Protein AF-A0A2V9MM06-F1 (afdb_monomer_lite)

Structure (mmCIF, N/CA/C/O backbone):
data_AF-A0A2V9MM06-F1
#
_entry.id   AF-A0A2V9MM06-F1
#
loop_
_atom_site.group_PDB
_atom_site.id
_atom_site.type_symbol
_atom_site.label_atom_id
_atom_site.label_alt_id
_atom_site.label_comp_id
_atom_site.label_asym_id
_atom_site.label_entity_id
_atom_site.label_seq_id
_atom_site.pdbx_PDB_ins_code
_atom_site.Cartn_x
_atom_site.Cartn_y
_atom_site.Cartn_z
_atom_site.occupancy
_atom_site.B_iso_or_equiv
_atom_site.auth_seq_id
_atom_site.auth_comp_id
_atom_site.auth_asym_id
_atom_site.auth_atom_id
_atom_site.pdbx_PDB_model_num
ATOM 1 N N . LEU A 1 1 ? 7.178 -12.617 -13.083 1.00 86.50 1 LEU A N 1
ATOM 2 C CA . LEU A 1 1 ? 6.845 -11.857 -11.859 1.00 86.50 1 LEU A CA 1
ATOM 3 C C . LEU A 1 1 ? 7.943 -10.830 -11.626 1.00 86.50 1 LEU A C 1
ATOM 5 O O . LEU A 1 1 ? 9.102 -11.225 -11.565 1.00 86.50 1 LEU A O 1
ATOM 9 N N . THR A 1 2 ? 7.583 -9.550 -11.542 1.00 92.69 2 THR A N 1
ATOM 10 C CA . THR A 1 2 ? 8.521 -8.443 -11.300 1.00 92.69 2 THR A CA 1
ATOM 11 C C . THR A 1 2 ? 8.123 -7.756 -10.006 1.00 92.69 2 THR A C 1
ATOM 13 O O . THR A 1 2 ? 6.992 -7.294 -9.892 1.00 92.69 2 THR A O 1
ATOM 16 N N . PHE A 1 3 ? 9.038 -7.691 -9.043 1.00 93.31 3 PHE A N 1
ATOM 17 C CA . PHE A 1 3 ? 8.823 -7.023 -7.765 1.00 93.31 3 PHE A CA 1
ATOM 18 C C . PHE A 1 3 ? 9.619 -5.722 -7.730 1.00 93.31 3 PHE A C 1
ATOM 20 O O . PHE A 1 3 ? 10.824 -5.717 -7.994 1.00 93.31 3 PHE A O 1
ATOM 27 N N . VAL A 1 4 ? 8.946 -4.617 -7.420 1.00 92.44 4 VAL A N 1
ATOM 28 C CA . VAL A 1 4 ? 9.555 -3.287 -7.353 1.00 92.44 4 VAL A CA 1
ATOM 29 C C . VAL A 1 4 ? 9.335 -2.738 -5.954 1.00 92.44 4 VAL A C 1
ATOM 31 O O . VAL A 1 4 ? 8.195 -2.617 -5.515 1.00 92.44 4 VAL A O 1
ATOM 34 N N . CYS A 1 5 ? 10.413 -2.398 -5.255 1.00 90.38 5 CYS A N 1
ATOM 35 C CA . CYS A 1 5 ? 10.331 -1.909 -3.884 1.00 90.38 5 CYS A CA 1
ATOM 36 C C . CYS A 1 5 ? 11.269 -0.733 -3.655 1.00 90.38 5 CYS A C 1
ATOM 38 O O . CYS A 1 5 ? 12.383 -0.677 -4.183 1.00 90.38 5 CYS A O 1
ATOM 40 N N . SER A 1 6 ? 10.802 0.219 -2.851 1.00 89.50 6 SER A N 1
ATOM 41 C CA . SER A 1 6 ? 11.629 1.311 -2.371 1.00 89.50 6 SER A CA 1
ATOM 42 C C . SER A 1 6 ? 12.293 0.950 -1.047 1.00 89.50 6 SER A C 1
ATOM 44 O O . SER A 1 6 ? 11.596 0.618 -0.090 1.00 89.50 6 SER A O 1
ATOM 46 N N . VAL A 1 7 ? 13.614 1.084 -0.966 1.00 88.62 7 VAL A N 1
ATOM 47 C CA . VAL A 1 7 ? 14.391 0.747 0.239 1.00 88.62 7 VAL A CA 1
ATOM 48 C C . VAL A 1 7 ? 15.195 1.943 0.731 1.00 88.62 7 VAL A C 1
ATOM 50 O O . VAL A 1 7 ? 15.490 2.856 -0.044 1.00 88.62 7 VAL A O 1
ATOM 53 N N . ASP A 1 8 ? 15.560 1.939 2.014 1.00 85.44 8 ASP A N 1
ATOM 54 C CA . ASP A 1 8 ? 16.471 2.951 2.550 1.00 85.44 8 ASP A CA 1
ATOM 55 C C . ASP A 1 8 ? 17.865 2.847 1.916 1.00 85.44 8 ASP A C 1
ATOM 57 O O . ASP A 1 8 ? 18.303 1.776 1.490 1.00 85.44 8 ASP A O 1
ATOM 61 N N . LEU A 1 9 ? 18.586 3.968 1.881 1.00 82.00 9 LEU A N 1
ATOM 62 C CA . LEU A 1 9 ? 19.962 4.010 1.388 1.00 82.00 9 LEU A CA 1
ATOM 63 C C . LEU A 1 9 ? 20.891 3.050 2.140 1.00 82.00 9 LEU A C 1
ATOM 65 O O . LEU A 1 9 ? 21.804 2.516 1.516 1.00 82.00 9 LEU A O 1
ATOM 69 N N . ASN A 1 10 ? 20.635 2.802 3.424 1.00 83.69 10 ASN A N 1
ATOM 70 C CA . ASN A 1 10 ? 21.494 2.013 4.305 1.00 83.69 10 ASN A CA 1
ATOM 71 C C . ASN A 1 10 ? 21.067 0.545 4.435 1.00 83.69 10 ASN A C 1
ATOM 73 O O . ASN A 1 10 ? 21.614 -0.161 5.276 1.00 83.69 10 ASN A O 1
ATOM 77 N N . VAL A 1 11 ? 20.091 0.074 3.647 1.00 84.19 11 VAL A N 1
ATOM 78 C CA . VAL A 1 11 ? 19.740 -1.355 3.652 1.00 84.19 11 VAL A CA 1
ATOM 79 C C . VAL A 1 11 ? 20.936 -2.173 3.168 1.00 84.19 11 VAL A C 1
ATOM 81 O O . VAL A 1 11 ? 21.495 -1.886 2.100 1.00 84.19 11 VAL A O 1
ATOM 84 N N . GLU A 1 12 ? 21.307 -3.171 3.975 1.00 85.44 12 GLU A N 1
ATOM 85 C CA . GLU A 1 12 ? 22.379 -4.121 3.689 1.00 85.44 12 GLU A CA 1
ATOM 86 C C . GLU A 1 12 ? 22.089 -4.901 2.406 1.00 85.44 12 GLU A C 1
ATOM 88 O O . GLU A 1 12 ? 20.962 -5.332 2.157 1.00 85.44 12 GLU A O 1
ATOM 93 N N . GLU A 1 13 ? 23.118 -5.099 1.584 1.00 87.44 13 GLU A N 1
ATOM 94 C CA . GLU A 1 13 ? 22.961 -5.793 0.303 1.00 87.44 13 GLU A CA 1
ATOM 95 C C . GLU A 1 13 ? 22.606 -7.278 0.495 1.00 87.44 13 GLU A C 1
ATOM 97 O O . GLU A 1 13 ? 21.853 -7.819 -0.305 1.00 87.44 13 GLU A O 1
ATOM 102 N N . SER A 1 14 ? 23.033 -7.897 1.603 1.00 86.56 14 SER A N 1
ATOM 103 C CA . SER A 1 14 ? 22.683 -9.273 1.995 1.00 86.56 14 SER A CA 1
ATOM 104 C C . SER A 1 14 ? 21.169 -9.512 2.018 1.00 86.56 14 SER A C 1
ATOM 106 O O . SER A 1 14 ? 20.682 -10.482 1.444 1.00 86.56 14 SER A O 1
ATOM 108 N N . VAL A 1 15 ? 20.410 -8.582 2.604 1.00 85.62 15 VAL A N 1
ATOM 109 C CA . VAL A 1 15 ? 18.940 -8.640 2.669 1.00 85.62 15 VAL A CA 1
ATOM 110 C C . VAL A 1 15 ? 18.322 -8.524 1.273 1.00 85.62 15 VAL A C 1
ATOM 112 O O . VAL A 1 15 ? 17.318 -9.166 0.960 1.00 85.62 15 VAL A O 1
ATOM 115 N N . LEU A 1 16 ? 18.917 -7.704 0.405 1.00 87.50 16 LEU A N 1
ATOM 116 C CA . LEU A 1 16 ? 18.455 -7.564 -0.975 1.00 87.50 16 LEU A CA 1
ATOM 117 C C . LEU A 1 16 ? 18.766 -8.819 -1.800 1.00 87.50 16 LEU A C 1
ATOM 119 O O . LEU A 1 16 ? 17.971 -9.179 -2.668 1.00 87.50 16 LEU A O 1
ATOM 123 N N . ASP A 1 17 ? 19.881 -9.492 -1.524 1.00 88.06 17 ASP A N 1
ATOM 124 C CA . ASP A 1 17 ? 20.271 -10.735 -2.187 1.00 88.06 17 ASP A CA 1
ATOM 125 C C . ASP A 1 17 ? 19.340 -11.895 -1.832 1.00 88.06 17 ASP A C 1
ATOM 127 O O . ASP A 1 17 ? 18.954 -12.650 -2.724 1.00 88.06 17 ASP A O 1
ATOM 131 N N . GLU A 1 18 ? 18.891 -11.998 -0.580 1.00 88.31 18 GLU A N 1
ATOM 132 C CA . GLU A 1 18 ? 17.855 -12.965 -0.190 1.00 88.31 18 GLU A CA 1
ATOM 133 C C . GLU A 1 18 ? 16.568 -12.767 -1.008 1.00 88.31 18 GLU A C 1
ATOM 135 O O . GLU A 1 18 ? 16.015 -13.718 -1.563 1.00 88.31 18 GLU A O 1
ATOM 140 N N . MET A 1 19 ? 16.133 -11.516 -1.195 1.00 86.38 19 MET A N 1
ATOM 141 C CA . MET A 1 19 ? 14.968 -11.205 -2.033 1.00 86.38 19 MET A CA 1
ATOM 142 C C . MET A 1 19 ? 15.189 -11.569 -3.510 1.00 86.38 19 MET A C 1
ATOM 144 O O . MET A 1 19 ? 14.262 -12.049 -4.168 1.00 86.38 19 MET A O 1
ATOM 148 N N . ARG A 1 20 ? 16.408 -11.389 -4.041 1.00 88.19 20 ARG A N 1
ATOM 149 C CA . ARG A 1 20 ? 16.768 -11.791 -5.417 1.00 88.19 20 ARG A CA 1
ATOM 150 C C . ARG A 1 20 ? 16.725 -13.304 -5.626 1.00 88.19 20 ARG A C 1
ATOM 152 O O . ARG A 1 20 ? 16.478 -13.731 -6.748 1.00 88.19 20 ARG A O 1
ATOM 159 N N . GLN A 1 21 ? 16.939 -14.107 -4.582 1.00 87.81 21 GLN A N 1
ATOM 160 C CA . GLN A 1 21 ? 16.856 -15.570 -4.684 1.00 87.81 21 GLN A CA 1
ATOM 161 C C . GLN A 1 21 ? 15.416 -16.058 -4.879 1.00 87.81 21 GLN A C 1
ATOM 163 O O . GLN A 1 21 ? 15.192 -17.069 -5.542 1.00 87.81 21 GLN A O 1
ATOM 168 N N . VAL A 1 22 ? 14.440 -15.338 -4.321 1.00 86.88 22 VAL A N 1
ATOM 169 C CA . VAL A 1 22 ? 13.022 -15.727 -4.358 1.00 86.88 22 VAL A CA 1
ATOM 170 C C . VAL A 1 22 ? 12.271 -15.045 -5.508 1.00 86.88 22 VAL A C 1
ATOM 172 O O . VAL A 1 22 ? 11.322 -15.604 -6.060 1.00 86.88 22 VAL A O 1
ATOM 175 N N . CYS A 1 23 ? 12.688 -13.839 -5.905 1.00 86.19 23 CYS A N 1
ATOM 176 C CA . CYS A 1 23 ? 12.024 -13.048 -6.938 1.00 86.19 23 CYS A CA 1
ATOM 177 C C . CYS A 1 23 ? 12.737 -13.173 -8.297 1.00 86.19 23 CYS A C 1
ATOM 179 O O . CYS A 1 23 ? 13.866 -12.700 -8.418 1.00 86.19 23 CYS A O 1
ATOM 181 N N . PRO A 1 24 ? 12.070 -13.655 -9.369 1.00 87.25 24 PRO A N 1
ATOM 182 C CA . PRO A 1 24 ? 12.678 -13.752 -10.703 1.00 87.25 24 PRO A CA 1
ATOM 183 C C . PRO A 1 24 ? 13.235 -12.426 -11.234 1.00 87.25 24 PRO A C 1
ATOM 185 O O . PRO A 1 24 ? 14.206 -12.403 -11.986 1.00 87.25 24 PRO A O 1
ATOM 188 N N . LYS A 1 25 ? 12.601 -11.310 -10.859 1.00 91.69 25 LYS A N 1
ATOM 189 C CA . LYS A 1 25 ? 13.067 -9.960 -11.165 1.00 91.69 25 LYS A CA 1
ATOM 190 C C . LYS A 1 25 ? 12.755 -9.038 -9.997 1.00 91.69 25 LYS A C 1
ATOM 192 O O . LYS A 1 25 ? 11.587 -8.785 -9.702 1.00 91.69 25 LYS A O 1
ATOM 197 N N . PHE A 1 26 ? 13.803 -8.535 -9.354 1.00 92.50 26 PHE A N 1
ATOM 198 C CA . PHE A 1 26 ? 13.718 -7.652 -8.196 1.00 92.50 26 PHE A CA 1
ATOM 199 C C . PHE A 1 26 ? 14.369 -6.305 -8.511 1.00 92.50 26 PHE A C 1
ATOM 201 O O . PHE A 1 26 ? 15.569 -6.231 -8.779 1.00 92.50 26 PHE A O 1
ATOM 208 N N . ILE A 1 27 ? 13.569 -5.240 -8.511 1.00 92.44 27 ILE A N 1
ATOM 209 C CA . ILE A 1 27 ? 14.008 -3.876 -8.812 1.00 92.44 27 ILE A CA 1
ATOM 210 C C . ILE A 1 27 ? 13.945 -3.050 -7.537 1.00 92.44 27 ILE A C 1
ATOM 212 O O . ILE A 1 27 ? 12.883 -2.837 -6.951 1.00 92.44 27 ILE A O 1
ATOM 216 N N . VAL A 1 28 ? 15.110 -2.556 -7.137 1.00 92.31 28 VAL A N 1
ATOM 217 C CA . VAL A 1 28 ? 15.289 -1.790 -5.910 1.00 92.31 28 VAL A CA 1
ATOM 218 C C . VAL A 1 28 ? 15.414 -0.314 -6.248 1.00 92.31 28 VAL A C 1
ATOM 220 O O . VAL A 1 28 ? 16.321 0.095 -6.972 1.00 92.31 28 VAL A O 1
ATOM 223 N N . VAL A 1 29 ? 14.529 0.503 -5.685 1.00 91.69 29 VAL A N 1
ATOM 224 C CA . VAL A 1 29 ? 14.600 1.963 -5.776 1.00 91.69 29 VAL 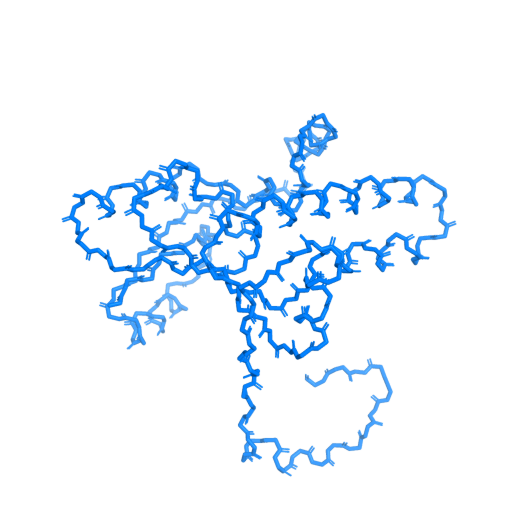A CA 1
ATOM 225 C C . VAL A 1 29 ? 15.091 2.503 -4.439 1.00 91.69 29 VAL A C 1
ATOM 227 O O . VAL A 1 29 ? 14.330 2.631 -3.482 1.00 91.69 29 VAL A O 1
ATOM 230 N N . ARG A 1 30 ? 16.387 2.809 -4.348 1.00 89.12 30 ARG A N 1
ATOM 231 C CA . ARG A 1 30 ? 16.961 3.366 -3.118 1.00 89.12 30 ARG A CA 1
ATOM 232 C C . ARG A 1 30 ? 16.489 4.806 -2.908 1.00 89.12 30 ARG A C 1
ATOM 234 O O . ARG A 1 30 ? 16.557 5.631 -3.821 1.00 89.12 30 ARG A O 1
ATOM 241 N N . GLN A 1 31 ? 16.037 5.116 -1.698 1.00 81.81 31 GLN A N 1
ATOM 242 C CA . GLN A 1 31 ? 15.597 6.451 -1.310 1.00 81.81 31 GLN A CA 1
ATOM 243 C C . GLN A 1 31 ? 16.011 6.784 0.126 1.00 81.81 31 GLN A C 1
ATOM 245 O O . GLN A 1 31 ? 16.000 5.904 0.982 1.00 81.81 31 GLN A O 1
ATOM 250 N N . PRO A 1 32 ? 16.369 8.044 0.421 1.00 77.81 32 PRO A N 1
ATOM 251 C CA . PRO A 1 32 ? 16.686 8.443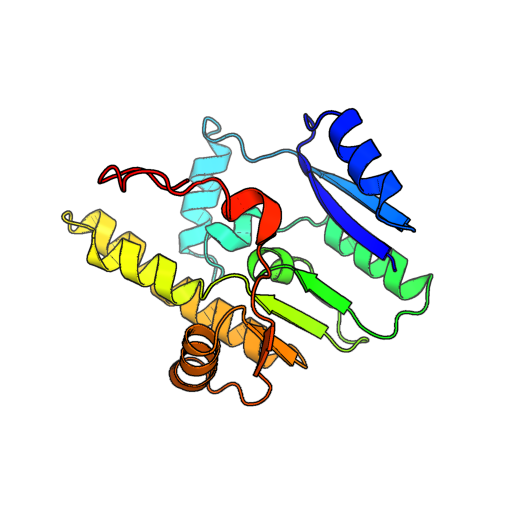 1.784 1.00 77.81 32 PRO A CA 1
ATOM 252 C C . PRO A 1 32 ? 15.436 8.370 2.664 1.00 77.81 32 PRO A C 1
ATOM 254 O O . PRO A 1 32 ? 14.403 8.962 2.325 1.00 77.81 32 PRO A O 1
ATOM 257 N N . GLN A 1 33 ? 15.529 7.707 3.817 1.00 71.69 33 GLN A N 1
ATOM 258 C CA . GLN A 1 33 ? 14.513 7.859 4.849 1.00 71.69 33 GLN A CA 1
ATOM 259 C C . GLN A 1 33 ? 14.460 9.289 5.388 1.00 71.69 33 GLN A C 1
ATOM 261 O O . GLN A 1 33 ? 15.392 10.093 5.297 1.00 71.69 33 GLN A O 1
ATOM 266 N N . TRP A 1 34 ? 13.302 9.619 5.948 1.00 68.62 34 TRP A N 1
ATOM 267 C CA . TRP A 1 34 ? 13.066 10.921 6.539 1.00 68.62 34 TRP A CA 1
ATOM 268 C C . TRP A 1 34 ? 13.808 11.020 7.869 1.00 68.62 34 TRP A C 1
ATOM 270 O O . TRP A 1 34 ? 13.443 10.358 8.840 1.00 68.62 34 TRP A O 1
ATOM 280 N N . ASP A 1 35 ? 14.809 11.894 7.922 1.00 68.38 35 ASP A N 1
ATOM 281 C CA . ASP A 1 35 ? 15.485 12.238 9.167 1.00 68.38 35 ASP A CA 1
ATOM 282 C C . ASP A 1 35 ? 14.526 12.997 10.099 1.00 68.38 35 ASP A C 1
ATOM 284 O O . ASP A 1 35 ? 14.161 14.150 9.844 1.00 68.38 35 ASP A O 1
ATOM 288 N N . ARG A 1 36 ? 14.121 12.335 11.190 1.00 66.38 36 ARG A N 1
ATOM 289 C CA . ARG A 1 36 ? 13.216 12.880 12.216 1.00 66.38 36 ARG A CA 1
ATOM 290 C C . ARG A 1 36 ? 13.826 14.061 12.980 1.00 66.38 36 ARG A C 1
ATOM 292 O O . ARG A 1 36 ? 13.075 14.822 13.587 1.00 66.38 36 ARG A O 1
ATOM 299 N N . ASN A 1 37 ? 15.147 14.241 12.920 1.00 64.50 37 ASN A N 1
ATOM 300 C CA . ASN A 1 37 ? 15.857 15.348 13.562 1.00 64.50 37 ASN A CA 1
ATOM 301 C C . ASN A 1 37 ? 16.029 16.563 12.641 1.00 64.50 37 ASN A C 1
ATOM 303 O O . ASN A 1 37 ? 16.471 17.623 13.085 1.00 64.50 37 ASN A O 1
ATOM 307 N N . SER A 1 38 ? 15.650 16.457 11.366 1.00 75.62 38 SER A N 1
ATOM 308 C CA . SER A 1 38 ? 15.763 17.566 10.427 1.00 75.62 38 SER A CA 1
ATOM 309 C C . SER A 1 38 ? 14.580 18.527 10.550 1.00 75.62 38 SER A C 1
ATOM 311 O O . SER A 1 38 ? 13.420 18.124 10.528 1.00 75.62 38 SER A O 1
ATOM 313 N N . TRP A 1 39 ? 14.834 19.836 10.547 1.00 76.56 39 TRP A N 1
ATOM 314 C CA . TRP A 1 39 ? 13.785 20.866 10.443 1.00 76.56 39 TRP A CA 1
ATOM 315 C C . TRP A 1 39 ? 12.869 20.672 9.215 1.00 76.56 39 TRP A C 1
ATOM 317 O O . TRP A 1 39 ? 11.689 21.029 9.240 1.00 76.56 39 TRP A O 1
ATOM 327 N N . ARG A 1 40 ? 13.379 20.028 8.152 1.00 73.06 40 ARG A N 1
ATOM 328 C CA . ARG A 1 40 ? 12.604 19.637 6.964 1.00 73.06 40 ARG A CA 1
ATOM 329 C C . ARG A 1 40 ? 11.488 18.641 7.295 1.00 73.06 40 ARG A C 1
ATOM 331 O O . ARG A 1 40 ? 10.446 18.684 6.645 1.00 73.06 40 ARG A O 1
ATOM 338 N N . TYR A 1 41 ? 11.673 17.773 8.292 1.00 76.00 41 TYR A N 1
ATOM 339 C CA . TYR A 1 41 ? 10.631 16.868 8.786 1.00 76.00 41 TYR A CA 1
ATOM 340 C C . TYR A 1 41 ? 9.471 17.659 9.391 1.00 76.00 41 TYR A C 1
ATOM 342 O O . TYR A 1 41 ? 8.323 17.442 9.010 1.00 76.00 41 TYR A O 1
ATOM 350 N N . TYR A 1 42 ? 9.766 18.639 10.249 1.00 76.62 42 TYR A N 1
ATOM 351 C CA . TYR A 1 42 ? 8.747 19.500 10.855 1.00 76.62 42 TYR A CA 1
ATOM 352 C C . TYR A 1 42 ? 8.004 20.339 9.816 1.00 76.62 42 TYR A C 1
ATOM 354 O O . TYR A 1 42 ? 6.778 20.409 9.859 1.00 76.62 42 TYR A O 1
ATOM 362 N N . LEU A 1 43 ? 8.705 20.902 8.826 1.00 77.62 43 LEU A N 1
ATOM 363 C CA . LEU A 1 43 ? 8.042 21.603 7.725 1.00 77.62 43 LEU A CA 1
ATOM 364 C C . LEU A 1 43 ? 7.090 20.703 6.943 1.00 77.62 43 LEU A C 1
ATOM 366 O O . LEU A 1 43 ? 5.981 21.116 6.618 1.00 77.62 43 LEU A O 1
ATOM 370 N N . LYS A 1 44 ? 7.499 19.4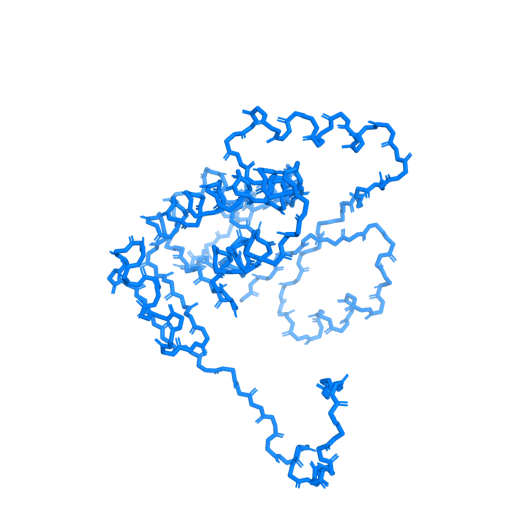70 6.641 1.00 72.81 44 LYS A N 1
ATOM 371 C CA . LYS A 1 44 ? 6.642 18.522 5.926 1.00 72.81 44 LYS A CA 1
ATOM 372 C C . LYS A 1 44 ? 5.494 18.010 6.796 1.00 72.81 44 LYS A C 1
ATOM 374 O O . LYS A 1 44 ? 4.411 17.777 6.268 1.00 72.81 44 LYS A O 1
ATOM 379 N N . LEU A 1 45 ? 5.690 17.884 8.108 1.00 76.44 45 LEU A N 1
ATOM 380 C CA . LEU A 1 45 ? 4.620 17.589 9.061 1.00 76.44 45 LEU A CA 1
ATOM 381 C C . LEU A 1 45 ? 3.572 18.707 9.044 1.00 76.44 45 LEU A C 1
ATOM 383 O O . LEU A 1 45 ? 2.386 18.427 8.889 1.00 76.44 45 LEU A O 1
ATOM 387 N N . VAL A 1 46 ? 4.009 19.969 9.109 1.00 78.31 46 VAL A N 1
ATOM 388 C CA . VAL A 1 46 ? 3.133 21.146 9.001 1.00 78.31 46 VAL A CA 1
ATOM 389 C C . VAL A 1 46 ? 2.441 21.187 7.634 1.00 78.31 46 VAL A C 1
ATOM 391 O O . VAL A 1 46 ? 1.220 21.312 7.567 1.00 78.31 46 VAL A O 1
ATOM 394 N N . ALA A 1 47 ? 3.174 20.980 6.539 1.00 75.50 47 ALA A N 1
ATOM 395 C CA . ALA A 1 47 ? 2.603 20.914 5.193 1.00 75.50 47 ALA A CA 1
ATOM 396 C C . ALA A 1 47 ? 1.596 19.760 5.040 1.00 75.50 47 ALA A C 1
ATOM 398 O O . ALA A 1 47 ? 0.599 19.885 4.328 1.00 75.50 47 ALA A O 1
ATOM 399 N N . SER A 1 48 ? 1.795 18.649 5.753 1.00 72.56 48 SER A N 1
ATOM 400 C CA . SER A 1 48 ? 0.856 17.530 5.774 1.00 72.56 48 SER A CA 1
ATOM 401 C C . SER A 1 48 ? -0.474 17.877 6.435 1.00 72.56 48 SER A C 1
ATOM 403 O O . SER A 1 48 ? -1.461 17.191 6.161 1.00 72.56 48 SER A O 1
ATOM 405 N N . PHE A 1 49 ? -0.558 18.929 7.256 1.00 72.50 49 PHE A N 1
ATOM 406 C CA . PHE A 1 49 ? -1.858 19.409 7.723 1.00 72.50 49 PHE A CA 1
ATOM 407 C C . PHE A 1 49 ? -2.681 19.998 6.579 1.00 72.50 49 PHE A C 1
ATOM 409 O O . PHE A 1 49 ? -3.884 19.738 6.533 1.00 72.50 49 PHE A O 1
ATOM 416 N N . VAL A 1 50 ? -2.039 20.684 5.632 1.00 78.00 50 VAL A N 1
ATOM 417 C CA . VAL A 1 50 ? -2.681 21.300 4.457 1.00 78.00 50 VAL A CA 1
ATOM 418 C C . VAL A 1 50 ? -2.890 20.290 3.321 1.00 78.00 50 VAL A C 1
ATOM 420 O O . VAL A 1 50 ? -3.851 20.389 2.566 1.00 78.00 50 VAL A O 1
ATOM 423 N N . SER A 1 51 ? -2.028 19.276 3.221 1.00 81.44 51 SER A N 1
ATOM 424 C CA . SER A 1 51 ? -2.156 18.192 2.240 1.00 81.44 51 SER A CA 1
ATOM 425 C C . SER A 1 51 ? -3.435 17.367 2.449 1.00 81.44 51 SER A C 1
ATOM 427 O O . SER A 1 51 ? -3.756 17.043 3.593 1.00 81.44 51 SER A O 1
ATOM 429 N N . PRO A 1 52 ? -4.137 16.929 1.388 1.00 81.38 52 PRO A N 1
ATOM 430 C CA . PRO A 1 52 ? -5.252 15.989 1.522 1.00 81.38 52 PRO A CA 1
ATOM 431 C C . PRO A 1 52 ? -4.795 14.584 1.951 1.00 81.38 52 PRO A C 1
ATOM 433 O O . PRO A 1 52 ? -5.601 13.811 2.462 1.00 81.38 52 PRO A O 1
ATOM 436 N N . TYR A 1 53 ? -3.510 14.259 1.777 1.00 86.31 53 TYR A N 1
ATOM 437 C CA . TYR A 1 53 ? -2.956 12.948 2.107 1.00 86.31 53 TYR A CA 1
ATOM 438 C C . TYR A 1 53 ? -2.643 12.825 3.610 1.00 86.31 53 TYR A C 1
ATOM 440 O O . TYR A 1 53 ? -2.120 13.781 4.201 1.00 86.31 53 TYR A O 1
ATOM 448 N N . PRO A 1 54 ? -2.908 11.659 4.235 1.00 87.31 54 PRO A N 1
ATOM 449 C CA . PRO A 1 54 ? -2.399 11.343 5.567 1.00 87.31 54 PRO A CA 1
ATOM 450 C C . PRO A 1 54 ? -0.876 11.454 5.591 1.00 87.31 54 PRO A C 1
ATOM 452 O 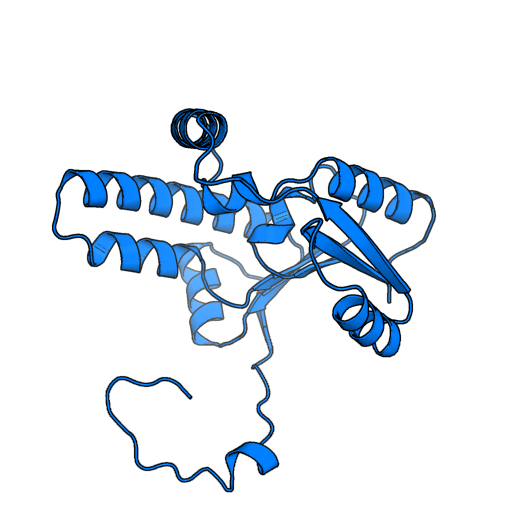O . PRO A 1 54 ? -0.212 11.088 4.617 1.00 87.31 54 PRO A O 1
ATOM 455 N N . PHE A 1 55 ? -0.309 11.911 6.709 1.00 85.62 55 PHE A N 1
ATOM 456 C CA . PHE A 1 55 ? 1.147 12.057 6.826 1.00 85.62 55 PHE A CA 1
ATOM 457 C C . PHE A 1 55 ? 1.878 10.730 6.578 1.00 85.62 55 PHE A C 1
ATOM 459 O O . PHE A 1 55 ? 2.898 10.691 5.892 1.00 85.62 55 PHE A O 1
ATOM 466 N N . SER A 1 56 ? 1.315 9.640 7.106 1.00 86.06 56 SER A N 1
ATOM 467 C CA . SER A 1 56 ? 1.862 8.289 7.001 1.00 86.06 56 SER A CA 1
ATOM 468 C C . SER A 1 56 ? 1.906 7.755 5.570 1.00 86.06 56 SER A C 1
ATOM 470 O O . SER A 1 56 ? 2.773 6.946 5.283 1.00 86.06 56 SER A O 1
ATOM 472 N N . ILE A 1 57 ? 1.033 8.239 4.685 1.00 89.56 57 ILE A N 1
ATOM 473 C CA . ILE A 1 57 ? 1.018 7.901 3.259 1.00 89.56 57 ILE A CA 1
ATOM 474 C C . ILE A 1 57 ? 1.931 8.854 2.482 1.00 89.56 57 ILE A C 1
ATOM 476 O O . ILE A 1 57 ? 2.731 8.434 1.652 1.00 89.56 57 ILE A O 1
ATOM 480 N N . ALA A 1 58 ? 1.848 10.159 2.764 1.00 87.88 58 ALA A N 1
ATOM 481 C CA . ALA A 1 58 ? 2.624 11.180 2.062 1.00 87.88 58 ALA A CA 1
ATOM 482 C C . ALA A 1 58 ? 4.141 10.956 2.170 1.00 87.88 58 ALA A C 1
ATOM 484 O O . ALA A 1 58 ? 4.879 11.301 1.245 1.00 87.88 58 ALA A O 1
ATOM 485 N N . LYS A 1 59 ? 4.606 10.375 3.285 1.00 86.19 59 LYS A N 1
ATOM 486 C CA . LYS A 1 59 ? 6.021 10.047 3.493 1.00 86.19 59 LYS A CA 1
ATOM 487 C C . LYS A 1 59 ? 6.555 8.957 2.558 1.00 86.19 59 LYS A C 1
ATOM 489 O O . LYS A 1 59 ? 7.749 8.984 2.269 1.00 86.19 59 LYS A O 1
ATOM 494 N N . ASP A 1 60 ? 5.689 8.064 2.078 1.00 89.00 60 ASP A N 1
ATOM 495 C CA . ASP A 1 60 ? 6.062 6.898 1.264 1.00 89.00 60 ASP A CA 1
ATOM 496 C C . ASP A 1 60 ? 6.020 7.196 -0.244 1.00 89.00 60 ASP A C 1
ATOM 498 O O . ASP A 1 60 ? 6.301 6.333 -1.077 1.00 89.00 60 ASP A O 1
ATOM 502 N N . TYR A 1 61 ? 5.713 8.443 -0.617 1.00 90.25 61 TYR A N 1
ATOM 503 C CA . TYR A 1 61 ? 5.799 8.892 -1.999 1.00 90.25 61 TYR A CA 1
ATOM 504 C C . TYR A 1 61 ? 7.247 8.997 -2.479 1.00 90.25 61 TYR A C 1
ATOM 506 O O . TYR A 1 61 ? 8.073 9.709 -1.902 1.00 90.25 61 TYR A O 1
ATOM 514 N N . SER A 1 62 ? 7.509 8.382 -3.628 1.00 91.19 62 SER A N 1
ATOM 515 C CA . SER A 1 62 ? 8.805 8.351 -4.280 1.00 91.19 62 SER A CA 1
ATOM 516 C C . SER A 1 62 ? 8.673 8.642 -5.765 1.00 91.19 62 SER A C 1
ATOM 518 O O . SER A 1 62 ? 8.221 7.816 -6.555 1.00 91.19 62 SER A O 1
ATOM 520 N N . SER A 1 63 ? 9.139 9.821 -6.186 1.00 91.19 63 SER A N 1
ATOM 521 C CA . SER A 1 63 ? 9.151 10.160 -7.615 1.00 91.19 63 SER A CA 1
ATOM 522 C C . SER A 1 63 ? 10.036 9.214 -8.438 1.00 91.19 63 SER A C 1
ATOM 524 O O . SER A 1 63 ? 9.773 9.010 -9.619 1.00 91.19 63 SER A O 1
ATOM 526 N N . ALA A 1 64 ? 11.073 8.633 -7.823 1.00 92.19 64 ALA A N 1
ATOM 527 C CA . ALA A 1 64 ? 11.926 7.640 -8.464 1.00 92.19 64 ALA A CA 1
ATOM 528 C C . ALA A 1 64 ? 11.167 6.329 -8.694 1.00 92.19 64 ALA A C 1
ATOM 530 O O . ALA A 1 64 ? 11.226 5.797 -9.799 1.00 92.19 64 ALA A O 1
ATOM 531 N N . LEU A 1 65 ? 10.389 5.871 -7.705 1.00 93.50 65 LEU A N 1
ATOM 532 C CA . LEU A 1 65 ? 9.558 4.675 -7.844 1.00 93.50 65 LEU A CA 1
ATOM 533 C C . LEU A 1 65 ? 8.472 4.872 -8.900 1.00 93.50 65 LEU A C 1
ATOM 535 O O . LEU A 1 65 ? 8.305 4.015 -9.758 1.00 93.50 65 LEU A O 1
ATOM 539 N N . VAL A 1 66 ? 7.798 6.027 -8.899 1.00 95.00 66 VAL A N 1
ATOM 540 C CA . VAL A 1 66 ? 6.810 6.374 -9.933 1.00 95.00 66 VAL A CA 1
ATOM 541 C C . VAL A 1 66 ? 7.451 6.311 -11.322 1.00 95.00 66 VAL A C 1
ATOM 543 O O . VAL A 1 66 ? 6.946 5.614 -12.196 1.00 95.00 66 VAL A O 1
ATOM 546 N N . ARG A 1 67 ? 8.594 6.979 -11.541 1.00 94.50 67 ARG A N 1
ATOM 547 C CA . ARG A 1 67 ? 9.288 6.932 -12.842 1.00 94.50 67 ARG A CA 1
ATOM 548 C C . ARG A 1 67 ? 9.669 5.507 -13.239 1.00 94.50 67 ARG A C 1
ATOM 550 O O . ARG A 1 67 ? 9.455 5.138 -14.389 1.00 94.50 67 ARG A O 1
ATOM 557 N N . GLN A 1 68 ? 10.187 4.718 -12.299 1.00 94.88 68 GLN A N 1
ATOM 558 C CA . GLN A 1 68 ? 10.568 3.329 -12.542 1.00 94.88 68 GLN A CA 1
ATOM 559 C C . GLN A 1 68 ? 9.361 2.467 -12.933 1.00 94.88 68 GLN A C 1
ATOM 561 O O . GLN A 1 68 ? 9.452 1.692 -13.880 1.00 94.88 68 GLN A O 1
ATOM 566 N N . LEU A 1 69 ? 8.224 2.625 -12.248 1.00 95.06 69 LEU A N 1
ATOM 567 C CA . LEU A 1 69 ? 6.979 1.925 -12.572 1.00 95.06 69 LEU A CA 1
ATOM 568 C C . LEU A 1 69 ? 6.504 2.265 -13.987 1.00 95.06 69 LEU A C 1
ATOM 570 O O . LEU A 1 69 ? 6.244 1.361 -14.774 1.00 95.06 69 LEU A O 1
ATOM 574 N N . HIS A 1 70 ? 6.456 3.552 -14.340 1.00 95.00 70 HIS A N 1
ATOM 575 C CA . HIS A 1 70 ? 6.053 3.994 -15.681 1.00 95.00 70 HIS A CA 1
ATOM 576 C C . HIS A 1 70 ? 6.992 3.470 -16.775 1.00 95.00 70 HIS A C 1
ATOM 578 O O . HIS A 1 70 ? 6.523 3.013 -17.813 1.00 95.00 70 HIS A O 1
ATOM 584 N N . GLN A 1 71 ? 8.307 3.479 -16.537 1.00 95.00 71 GLN A N 1
ATOM 585 C CA . GLN A 1 71 ? 9.285 2.916 -17.474 1.00 95.00 71 GLN A CA 1
ATOM 586 C C . GLN A 1 71 ? 9.088 1.411 -17.677 1.00 95.00 71 GLN A C 1
ATOM 588 O O . GLN A 1 71 ? 9.134 0.945 -18.811 1.00 95.00 71 GLN A O 1
ATOM 593 N N . LEU A 1 72 ? 8.835 0.659 -16.604 1.00 94.75 72 LEU A N 1
ATOM 594 C CA . LEU A 1 72 ? 8.603 -0.783 -16.687 1.00 94.75 72 LEU A CA 1
ATOM 595 C C . LEU A 1 72 ? 7.311 -1.104 -17.430 1.00 94.75 72 LEU A C 1
ATOM 597 O O . LEU A 1 72 ? 7.333 -1.921 -18.343 1.00 94.75 72 LEU A O 1
ATOM 601 N N . ILE A 1 73 ? 6.211 -0.436 -17.078 1.00 94.69 73 ILE A N 1
ATOM 602 C CA . ILE A 1 73 ? 4.905 -0.638 -17.721 1.00 94.69 73 ILE A CA 1
ATOM 603 C C . ILE A 1 73 ? 4.961 -0.284 -19.216 1.00 94.69 73 ILE A C 1
ATOM 605 O O . ILE A 1 73 ? 4.260 -0.894 -20.016 1.00 94.69 73 ILE A O 1
ATOM 609 N N . ALA A 1 74 ? 5.796 0.683 -19.610 1.00 94.31 74 ALA A N 1
ATOM 610 C CA . ALA A 1 74 ? 5.997 1.031 -21.015 1.00 94.31 74 ALA A CA 1
ATOM 611 C C . ALA A 1 74 ? 6.914 0.044 -21.764 1.00 94.31 74 ALA A C 1
ATOM 613 O O . ALA A 1 74 ? 6.737 -0.157 -22.965 1.00 94.31 74 ALA A O 1
ATOM 614 N N . ALA A 1 75 ? 7.904 -0.541 -21.084 1.00 95.19 75 ALA A N 1
ATOM 615 C CA . ALA A 1 75 ? 8.900 -1.424 -21.692 1.00 95.19 75 ALA A CA 1
ATOM 616 C C . ALA A 1 75 ? 8.450 -2.891 -21.778 1.00 95.19 75 ALA A C 1
ATOM 618 O O . ALA A 1 75 ? 8.883 -3.621 -22.668 1.00 95.19 75 ALA A O 1
ATOM 619 N N . GLU A 1 76 ? 7.604 -3.335 -20.852 1.00 94.38 76 GLU A N 1
ATOM 620 C CA . GLU A 1 76 ? 7.206 -4.731 -20.680 1.00 94.38 76 GLU A CA 1
ATOM 621 C C . GLU A 1 76 ? 5.684 -4.856 -20.579 1.00 94.38 76 GLU A C 1
ATOM 623 O O . GLU A 1 76 ? 4.989 -3.939 -20.148 1.00 94.38 76 GLU A O 1
ATOM 628 N N . ARG A 1 77 ? 5.150 -6.019 -20.964 1.00 93.44 77 ARG A N 1
ATOM 629 C CA . ARG A 1 77 ? 3.727 -6.320 -20.787 1.00 93.44 77 ARG A CA 1
ATOM 630 C C . ARG A 1 77 ? 3.494 -6.973 -19.431 1.00 93.44 77 ARG A C 1
ATOM 632 O O . ARG A 1 77 ? 4.165 -7.942 -19.086 1.00 93.44 77 ARG A O 1
ATOM 639 N N . PHE A 1 78 ? 2.507 -6.458 -18.709 1.00 95.62 78 PHE A N 1
ATOM 640 C CA . PHE A 1 78 ? 2.002 -7.017 -17.461 1.00 95.62 78 PHE A CA 1
ATOM 641 C C . PHE A 1 78 ? 0.497 -7.223 -17.594 1.00 95.62 78 PHE A C 1
ATOM 643 O O . PHE A 1 78 ? -0.173 -6.416 -18.232 1.00 95.62 78 PHE A O 1
ATOM 650 N N . ASP A 1 79 ? -0.028 -8.277 -16.979 1.00 95.56 79 ASP A N 1
ATOM 651 C CA . ASP A 1 79 ? -1.470 -8.552 -16.982 1.00 95.56 79 ASP A CA 1
ATOM 652 C C . ASP A 1 79 ? -2.176 -7.923 -15.774 1.00 95.56 79 ASP A C 1
ATOM 654 O O . ASP A 1 79 ? -3.354 -7.584 -15.837 1.00 95.56 79 ASP A O 1
ATOM 658 N N . VAL A 1 80 ? -1.450 -7.759 -14.664 1.00 95.69 80 VAL A N 1
ATOM 659 C CA . VAL A 1 80 ? -1.968 -7.237 -13.397 1.00 95.69 80 VAL A CA 1
ATOM 660 C C . VAL A 1 80 ? -0.863 -6.534 -12.615 1.00 95.69 80 VAL A C 1
ATOM 662 O O . VAL A 1 80 ? 0.296 -6.959 -12.631 1.00 95.69 80 VAL A O 1
ATOM 665 N N . LEU A 1 81 ? -1.229 -5.470 -11.906 1.00 96.25 81 LEU A N 1
ATOM 666 C CA . LEU A 1 81 ? -0.382 -4.805 -10.926 1.00 96.25 81 LEU A CA 1
ATOM 667 C C . LEU A 1 81 ? -0.877 -5.144 -9.521 1.00 96.25 81 LEU A C 1
ATOM 669 O O . LEU A 1 81 ? -2.039 -4.914 -9.201 1.00 96.25 81 LEU A O 1
ATOM 673 N N . VAL A 1 82 ? 0.014 -5.641 -8.664 1.00 95.94 82 VAL A N 1
ATOM 674 C CA . VAL A 1 82 ? -0.288 -5.859 -7.244 1.00 95.94 82 VAL A CA 1
ATOM 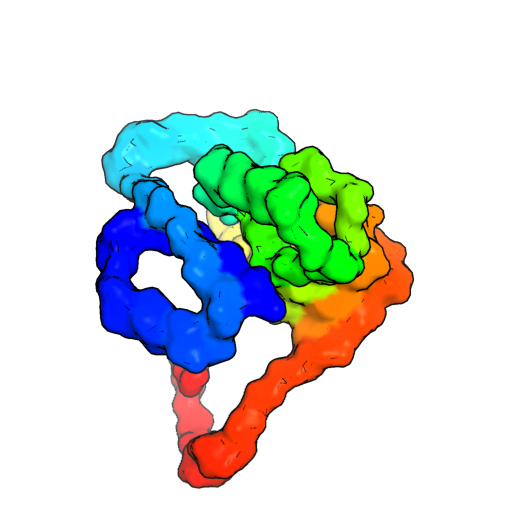675 C C . VAL A 1 82 ? 0.319 -4.722 -6.429 1.00 95.94 82 VAL A C 1
ATOM 677 O O . VAL A 1 82 ? 1.535 -4.539 -6.404 1.00 95.94 82 VAL A O 1
ATOM 680 N N . CYS A 1 83 ? -0.541 -3.940 -5.786 1.00 95.69 83 CYS A N 1
ATOM 681 C CA . CYS A 1 83 ? -0.174 -2.925 -4.815 1.00 95.69 83 CYS A CA 1
ATOM 682 C C . CYS A 1 83 ? -0.129 -3.568 -3.434 1.00 95.69 83 CYS A C 1
ATOM 684 O O . CYS A 1 83 ? -1.171 -3.776 -2.814 1.00 95.69 83 CYS A O 1
ATOM 686 N N . ASP A 1 84 ? 1.073 -3.885 -2.967 1.00 93.00 84 ASP A N 1
ATOM 687 C CA . ASP A 1 84 ? 1.268 -4.433 -1.632 1.00 93.00 84 ASP A CA 1
ATOM 688 C C . ASP A 1 84 ? 1.174 -3.306 -0.592 1.00 93.00 84 ASP A C 1
ATOM 690 O O . ASP A 1 84 ? 2.085 -2.483 -0.466 1.00 93.00 84 ASP A O 1
ATOM 694 N N . PHE A 1 85 ? 0.041 -3.270 0.114 1.00 92.44 85 PHE A N 1
ATOM 695 C CA . PHE A 1 85 ? -0.347 -2.327 1.162 1.00 92.44 85 PHE A CA 1
ATOM 696 C C . PHE A 1 85 ? -0.788 -0.922 0.717 1.00 92.44 85 PHE A C 1
ATOM 698 O O . PHE A 1 85 ? -0.263 -0.343 -0.245 1.00 92.44 85 PHE A O 1
ATOM 705 N N . LEU A 1 86 ? -1.707 -0.309 1.485 1.00 93.25 86 LEU A N 1
ATOM 706 C CA . LEU A 1 86 ? -2.223 1.046 1.234 1.00 93.25 86 LEU A CA 1
ATOM 707 C C . LEU A 1 86 ? -1.115 2.085 1.047 1.00 93.25 86 LEU A C 1
ATOM 709 O O . LEU A 1 86 ? -1.248 3.024 0.263 1.00 93.25 86 LEU A O 1
ATOM 713 N N . HIS A 1 87 ? -0.003 1.936 1.758 1.00 92.50 87 HIS A N 1
ATOM 714 C CA . HIS A 1 87 ? 1.117 2.869 1.710 1.00 92.50 87 HIS A CA 1
ATOM 715 C C . HIS A 1 87 ? 1.794 2.938 0.337 1.00 92.50 87 HIS A C 1
ATOM 717 O O . HIS A 1 87 ? 2.203 4.020 -0.089 1.00 92.50 87 HIS A O 1
ATOM 723 N N . ALA A 1 88 ? 1.866 1.822 -0.394 1.00 92.88 88 ALA A N 1
ATOM 724 C CA . ALA A 1 88 ? 2.465 1.795 -1.725 1.00 92.88 88 ALA A CA 1
ATOM 725 C C . ALA A 1 88 ? 1.592 2.509 -2.775 1.00 92.88 88 ALA A C 1
ATOM 727 O O . ALA A 1 88 ? 2.120 3.034 -3.760 1.00 92.88 88 ALA A O 1
ATOM 728 N N . SER A 1 89 ? 0.279 2.616 -2.534 1.00 94.56 89 SER A N 1
ATOM 729 C CA . SER A 1 89 ? -0.698 3.157 -3.492 1.00 94.56 89 SER A CA 1
ATOM 730 C C . SER A 1 89 ? -0.403 4.591 -3.945 1.00 94.56 89 SER A C 1
ATOM 732 O O . SER A 1 89 ? -0.724 4.965 -5.075 1.00 94.56 89 SER A O 1
ATOM 734 N N . ILE A 1 90 ? 0.269 5.403 -3.117 1.00 93.75 90 ILE A N 1
ATOM 735 C CA . ILE A 1 90 ? 0.618 6.786 -3.480 1.00 93.75 90 ILE A CA 1
ATOM 736 C C . ILE A 1 90 ? 1.593 6.853 -4.666 1.00 93.75 90 ILE A C 1
ATOM 738 O O . ILE A 1 90 ? 1.693 7.894 -5.323 1.00 93.75 90 ILE A O 1
ATOM 742 N N . ASN A 1 91 ? 2.288 5.753 -4.959 1.00 94.38 91 ASN A N 1
ATOM 743 C CA . ASN A 1 91 ? 3.232 5.625 -6.065 1.00 94.38 91 ASN A CA 1
ATOM 744 C C . ASN A 1 91 ? 2.583 5.115 -7.363 1.00 94.38 91 ASN A C 1
ATOM 746 O O . ASN A 1 91 ? 3.233 5.124 -8.404 1.00 94.38 91 ASN A O 1
ATOM 750 N N . LEU A 1 92 ? 1.293 4.764 -7.347 1.00 93.50 92 LEU A N 1
ATOM 751 C CA . LEU A 1 92 ? 0.537 4.342 -8.538 1.00 93.50 92 LEU A CA 1
ATOM 752 C C . LEU A 1 92 ? -0.039 5.516 -9.341 1.00 93.50 92 LEU A C 1
ATOM 754 O O . LEU A 1 92 ? -0.895 5.347 -10.207 1.00 93.50 92 LEU A O 1
ATOM 758 N N . ARG A 1 93 ? 0.408 6.742 -9.059 1.00 88.31 93 ARG A N 1
ATOM 759 C CA . ARG A 1 93 ? -0.088 7.946 -9.733 1.00 88.31 93 ARG A CA 1
ATOM 760 C C . ARG A 1 93 ? 0.127 7.854 -11.243 1.00 88.31 93 ARG A C 1
ATOM 762 O O . ARG A 1 93 ? 1.254 7.730 -11.719 1.00 88.31 93 ARG A O 1
ATOM 769 N N . GLY A 1 94 ? -0.972 7.979 -11.984 1.00 87.06 94 GLY A N 1
ATOM 770 C CA . GLY A 1 94 ? -0.974 7.940 -13.446 1.00 87.06 94 GLY A CA 1
ATOM 771 C C . GLY A 1 94 ? -0.931 6.533 -14.043 1.00 87.06 94 GLY A C 1
ATOM 772 O O . GLY A 1 94 ? -0.865 6.421 -15.263 1.00 87.06 94 GLY A O 1
ATOM 773 N N . VAL A 1 95 ? -0.975 5.476 -13.228 1.00 90.44 95 VAL A N 1
ATOM 774 C CA . VAL A 1 95 ? -1.122 4.103 -13.720 1.00 90.44 95 VAL A CA 1
ATOM 775 C C . VAL A 1 95 ? -2.607 3.803 -13.892 1.00 90.44 95 VAL A C 1
ATOM 777 O O . VAL A 1 95 ? -3.310 3.592 -12.912 1.00 90.44 95 VAL A O 1
ATOM 780 N N . ASN A 1 96 ? -3.072 3.796 -15.142 1.00 88.00 96 ASN A N 1
ATOM 781 C CA . ASN A 1 96 ? -4.472 3.513 -15.492 1.00 88.00 96 ASN A CA 1
ATOM 782 C C . ASN A 1 96 ? -4.605 2.412 -16.563 1.00 88.00 96 ASN A C 1
ATOM 784 O O . ASN A 1 96 ? -5.703 2.134 -17.030 1.00 88.00 96 ASN A O 1
ATOM 788 N N . SER A 1 97 ? -3.485 1.845 -17.022 1.00 89.81 97 SER A N 1
ATOM 789 C CA . SER A 1 97 ? -3.429 0.921 -18.163 1.00 89.81 97 SER A CA 1
ATOM 790 C C . SER A 1 97 ? -3.489 -0.556 -17.775 1.00 89.81 97 SER A C 1
ATOM 792 O O . SER A 1 97 ? -3.481 -1.405 -18.661 1.00 89.81 97 SER A O 1
ATOM 794 N N . LEU A 1 98 ? -3.501 -0.867 -16.477 1.00 94.44 98 LEU A N 1
ATOM 795 C CA . LEU A 1 98 ? -3.447 -2.225 -15.943 1.00 94.44 98 LEU A CA 1
ATOM 796 C C . LEU A 1 98 ? -4.510 -2.406 -14.860 1.00 94.44 98 LEU A C 1
ATOM 798 O O . LEU A 1 98 ? -4.710 -1.467 -14.087 1.00 94.44 98 LEU A O 1
ATOM 802 N N . PRO A 1 99 ? -5.116 -3.601 -14.746 1.00 95.50 99 PRO A N 1
ATOM 803 C CA . PRO A 1 99 ? -5.878 -3.972 -13.565 1.00 95.50 99 PRO A CA 1
ATOM 804 C C . PRO A 1 99 ? -5.000 -3.905 -12.311 1.00 95.50 99 PRO A C 1
ATOM 806 O O . PRO A 1 99 ? -3.878 -4.425 -12.304 1.00 95.50 99 PRO A O 1
ATOM 809 N N . ILE A 1 100 ? -5.503 -3.280 -11.251 1.00 96.56 100 ILE A N 1
ATOM 810 C CA . ILE A 1 100 ? -4.805 -3.094 -9.979 1.00 96.56 100 ILE A CA 1
ATOM 811 C C . ILE A 1 100 ? -5.480 -3.938 -8.900 1.00 96.56 100 ILE A C 1
ATOM 813 O O . ILE A 1 100 ? -6.668 -3.790 -8.614 1.00 96.56 100 ILE A O 1
ATOM 817 N N . VAL A 1 101 ? -4.687 -4.784 -8.251 1.00 96.62 101 VAL A N 1
ATOM 818 C CA . VAL A 1 101 ? -5.066 -5.519 -7.047 1.00 96.62 101 VAL A CA 1
ATOM 819 C C . VAL A 1 101 ? -4.408 -4.851 -5.850 1.00 96.62 101 VAL A C 1
ATOM 821 O O . VAL A 1 101 ? -3.184 -4.775 -5.782 1.00 96.62 101 VAL A O 1
ATOM 824 N N . LEU A 1 102 ? -5.202 -4.372 -4.900 1.00 95.81 102 LEU A N 1
ATOM 825 C CA . LEU A 1 102 ? -4.711 -3.867 -3.621 1.00 95.81 102 LEU A CA 1
ATOM 826 C C . LEU A 1 102 ? -4.662 -5.008 -2.615 1.00 95.81 102 LEU A C 1
ATOM 828 O O . LEU A 1 102 ? -5.686 -5.638 -2.370 1.00 95.81 102 LEU A O 1
ATOM 832 N N . PHE A 1 103 ? -3.498 -5.273 -2.035 1.00 94.88 103 PHE A N 1
ATOM 833 C CA . PHE A 1 103 ? -3.363 -6.246 -0.959 1.00 94.88 103 PHE A CA 1
ATOM 834 C C . PHE A 1 103 ? -3.245 -5.517 0.375 1.00 94.88 103 PHE A C 1
ATOM 836 O O . PHE A 1 103 ? -2.234 -4.871 0.640 1.00 94.88 103 PHE A O 1
ATOM 843 N N . GLU A 1 104 ? -4.290 -5.594 1.195 1.00 91.94 104 GLU A N 1
ATOM 844 C CA . GLU A 1 104 ? -4.335 -4.960 2.508 1.00 91.94 104 GLU A CA 1
ATOM 845 C C . GLU A 1 104 ? -4.069 -5.970 3.618 1.00 91.94 104 GLU A C 1
ATOM 847 O O . GLU A 1 104 ? -4.821 -6.925 3.829 1.00 91.94 104 GLU A O 1
ATOM 852 N N . HIS A 1 105 ? -3.014 -5.694 4.383 1.00 88.62 105 HIS A N 1
ATOM 853 C CA . HIS A 1 105 ? -2.669 -6.446 5.590 1.00 88.62 105 HIS A CA 1
ATOM 854 C C . HIS A 1 105 ? -3.509 -6.038 6.794 1.00 88.62 105 HIS A C 1
ATOM 856 O O . HIS A 1 105 ? -3.594 -6.785 7.760 1.00 88.62 105 HIS A O 1
ATOM 862 N N . ASN A 1 106 ? -4.077 -4.833 6.767 1.00 88.06 106 ASN A N 1
ATOM 863 C CA . ASN A 1 106 ? -4.886 -4.263 7.834 1.00 88.06 106 ASN A CA 1
ATOM 864 C C . ASN A 1 106 ? -5.871 -3.248 7.249 1.00 88.06 106 ASN A C 1
ATOM 866 O O . ASN A 1 106 ? -5.658 -2.723 6.162 1.00 88.06 106 ASN A O 1
ATOM 870 N N . VAL A 1 107 ? -6.900 -2.903 8.023 1.00 89.69 107 VAL A N 1
ATOM 871 C CA . VAL A 1 107 ? -7.703 -1.700 7.771 1.00 89.69 107 VAL A CA 1
ATOM 872 C C . VAL A 1 107 ? -7.011 -0.503 8.427 1.00 89.69 107 VAL A C 1
ATOM 874 O O . VAL A 1 107 ? -7.109 -0.298 9.646 1.00 89.69 107 VAL A O 1
ATOM 877 N N . GLU A 1 108 ? -6.317 0.311 7.637 1.00 92.12 108 GLU A N 1
ATOM 878 C CA . GLU A 1 108 ? -5.533 1.452 8.127 1.00 92.12 108 GLU A CA 1
ATOM 879 C C . GLU A 1 108 ? -6.420 2.488 8.826 1.00 92.12 108 GLU A C 1
ATOM 881 O O . GLU A 1 108 ? -6.065 3.044 9.874 1.00 92.12 108 GLU A O 1
ATOM 886 N N . GLY A 1 109 ? -7.634 2.708 8.313 1.00 90.06 109 GLY A N 1
ATOM 887 C CA . GLY A 1 109 ? -8.622 3.572 8.951 1.00 90.06 109 GLY A CA 1
ATOM 888 C C . GLY A 1 109 ? -8.943 3.161 10.393 1.00 90.06 109 GLY A C 1
ATOM 889 O O . GLY A 1 109 ? -9.089 4.030 11.259 1.00 90.06 109 GLY A O 1
ATOM 890 N N . GLU A 1 110 ? -8.999 1.862 10.690 1.00 91.31 110 GLU A N 1
ATOM 891 C CA . GLU A 1 110 ? -9.288 1.354 12.037 1.00 91.31 110 GLU A CA 1
ATOM 892 C C . GLU A 1 110 ? -8.080 1.511 12.973 1.00 91.31 110 GLU A C 1
ATOM 894 O O . GLU A 1 110 ? -8.247 1.882 14.139 1.00 91.31 110 GLU A O 1
ATOM 899 N N . ILE A 1 111 ? -6.852 1.338 12.471 1.00 91.25 111 ILE A N 1
ATOM 900 C CA . ILE A 1 111 ? -5.625 1.605 13.241 1.00 91.25 111 ILE A CA 1
ATOM 901 C C . ILE A 1 111 ? -5.597 3.067 13.703 1.00 91.25 111 ILE A C 1
ATOM 903 O O . ILE A 1 111 ? -5.425 3.360 14.893 1.00 91.25 111 ILE A O 1
ATOM 907 N N . PHE A 1 112 ? -5.850 4.004 12.790 1.00 91.50 112 PHE A N 1
ATOM 908 C CA . PHE A 1 112 ? -5.881 5.428 13.125 1.00 91.50 112 PHE A CA 1
ATOM 909 C C . PHE A 1 112 ? -7.044 5.782 14.062 1.00 91.50 112 PHE A C 1
ATOM 911 O O . PHE A 1 112 ? -6.884 6.618 14.960 1.00 91.50 112 PHE A O 1
ATOM 918 N N . ARG A 1 113 ? -8.199 5.120 13.916 1.00 92.25 113 ARG A N 1
ATOM 919 C CA . ARG A 1 113 ? -9.338 5.274 14.832 1.00 92.25 113 ARG A CA 1
ATOM 920 C C . ARG A 1 113 ? -8.975 4.865 16.257 1.00 92.25 113 ARG A C 1
ATOM 922 O O . ARG A 1 113 ? -9.302 5.589 17.200 1.00 92.25 113 ARG A O 1
ATOM 929 N N . ARG A 1 114 ? -8.266 3.747 16.430 1.00 91.75 114 ARG A N 1
ATOM 930 C CA . ARG A 1 114 ? -7.788 3.287 17.746 1.00 91.75 114 ARG A CA 1
ATOM 931 C C . ARG A 1 114 ? -6.826 4.291 18.368 1.00 91.75 114 ARG A C 1
ATOM 933 O O . ARG A 1 114 ? -7.005 4.640 19.535 1.00 91.75 114 ARG A O 1
ATOM 940 N N . HIS A 1 115 ? -5.878 4.823 17.594 1.00 91.44 115 HIS A N 1
ATOM 941 C CA . HIS A 1 115 ? -4.980 5.873 18.082 1.00 91.44 115 HIS A CA 1
ATOM 942 C C . HIS A 1 115 ? -5.738 7.112 18.561 1.00 91.44 115 HIS A C 1
ATOM 944 O O . HIS A 1 115 ? -5.410 7.629 19.627 1.00 91.44 115 HIS A O 1
ATOM 950 N N . TYR A 1 116 ? -6.770 7.548 17.829 1.00 91.12 116 TYR A N 1
ATOM 951 C CA . TYR A 1 116 ? -7.659 8.639 18.241 1.00 91.12 116 TYR A CA 1
ATOM 952 C C . TYR A 1 116 ? -8.378 8.348 19.566 1.00 91.12 116 TYR A C 1
ATOM 954 O O . TYR A 1 116 ? -8.372 9.194 20.463 1.00 91.12 116 TYR A O 1
ATOM 962 N N . LEU A 1 117 ? -8.973 7.160 19.711 1.00 91.62 117 LEU A N 1
ATOM 963 C CA . LEU A 1 117 ? -9.734 6.782 20.907 1.00 91.62 117 LEU A CA 1
ATOM 964 C C . LEU A 1 117 ? -8.854 6.633 22.157 1.00 91.62 117 LEU A C 1
ATOM 966 O O . LEU A 1 117 ? -9.320 6.897 23.262 1.00 91.62 117 LEU A O 1
ATOM 970 N N . GLN A 1 118 ? -7.588 6.246 21.991 1.00 92.50 118 GLN A N 1
ATOM 971 C CA . GLN A 1 118 ? -6.637 6.074 23.094 1.00 92.50 118 GLN A CA 1
ATOM 972 C C . GLN A 1 118 ? -6.018 7.392 23.592 1.00 92.50 118 GLN A C 1
ATOM 974 O O . GLN A 1 118 ? -5.404 7.409 24.663 1.00 92.50 118 GLN A O 1
ATOM 979 N N . GLN A 1 119 ? -6.162 8.505 22.862 1.00 90.44 119 GLN A N 1
ATOM 980 C CA . GLN A 1 119 ? -5.598 9.783 23.300 1.00 90.44 119 GLN A CA 1
ATOM 981 C C . GLN A 1 119 ? -6.336 10.361 24.506 1.00 90.44 119 GLN A C 1
ATOM 983 O O . GLN A 1 119 ? -7.543 10.604 24.472 1.00 90.44 119 GLN A O 1
ATOM 988 N N . LYS A 1 120 ? -5.566 10.675 25.553 1.00 89.38 120 LYS A N 1
ATOM 989 C CA . LYS A 1 120 ? -6.065 11.337 26.767 1.00 89.38 120 LYS A CA 1
ATOM 990 C C . LYS A 1 120 ? -6.039 12.865 26.669 1.00 89.38 120 LYS A C 1
ATOM 992 O O . LYS A 1 120 ? -6.875 13.527 27.272 1.00 89.38 120 LYS A O 1
ATOM 997 N N . ASN A 1 121 ? -5.086 13.432 25.925 1.00 93.00 121 ASN A N 1
ATOM 998 C CA . ASN A 1 121 ? -4.945 14.880 25.769 1.00 93.00 121 ASN A CA 1
ATOM 999 C C . ASN A 1 121 ? -5.829 15.410 24.623 1.00 93.00 121 ASN A C 1
ATOM 1001 O O . ASN A 1 121 ? -6.039 14.742 23.614 1.00 93.00 121 ASN A O 1
ATOM 1005 N N . TRP A 1 122 ? -6.358 16.626 24.765 1.00 89.38 122 TRP A N 1
ATOM 1006 C CA . TRP A 1 122 ? -7.287 17.189 23.777 1.00 89.38 122 TRP A CA 1
ATOM 1007 C C . TRP A 1 122 ? -6.592 17.551 22.453 1.00 89.38 122 TRP A C 1
ATOM 1009 O O . TRP A 1 122 ? -7.151 17.315 21.384 1.00 89.38 122 TRP A O 1
ATOM 1019 N N . ILE A 1 123 ? -5.351 18.052 22.517 1.00 88.94 123 ILE A N 1
ATOM 1020 C CA . ILE A 1 123 ? -4.559 18.435 21.335 1.00 88.94 123 ILE A CA 1
ATOM 1021 C C . ILE A 1 123 ? -4.225 17.205 20.490 1.00 88.94 123 ILE A C 1
ATOM 1023 O O . ILE A 1 123 ? -4.487 17.183 19.288 1.00 88.94 123 ILE A O 1
ATOM 1027 N N . GLY A 1 124 ? -3.683 16.155 21.112 1.00 87.31 124 GLY A N 1
ATOM 1028 C CA . GLY A 1 124 ? -3.374 14.909 20.416 1.00 87.31 124 GLY A CA 1
ATOM 1029 C C . GLY A 1 124 ? -4.640 14.213 19.935 1.00 87.31 124 GLY A C 1
ATOM 1030 O O . GLY A 1 124 ? -4.653 13.685 18.828 1.00 87.31 124 GLY A O 1
ATOM 1031 N N . LYS A 1 125 ? -5.742 14.280 20.691 1.00 91.56 125 LYS A N 1
ATOM 1032 C CA . LYS A 1 125 ? -7.040 13.767 20.237 1.00 91.56 125 LYS A CA 1
ATOM 1033 C C . LYS A 1 125 ? -7.524 14.472 18.967 1.00 91.56 125 LYS A C 1
ATOM 1035 O O . LYS A 1 125 ? -7.951 13.793 18.038 1.00 91.56 125 LYS A O 1
ATOM 1040 N N . LEU A 1 126 ? -7.411 15.799 18.878 1.00 89.38 126 LEU A N 1
ATOM 1041 C CA . LEU A 1 126 ? -7.757 16.542 17.661 1.00 89.38 126 LEU A CA 1
ATOM 1042 C C . LEU A 1 126 ? -6.832 16.183 16.488 1.00 89.38 126 LEU A C 1
ATOM 1044 O O . LEU A 1 126 ? -7.306 15.954 15.375 1.00 89.38 126 LEU A O 1
ATOM 1048 N N . PHE A 1 127 ? -5.526 16.073 16.744 1.00 88.94 127 PHE A N 1
ATOM 1049 C CA . PHE A 1 127 ? -4.547 15.644 15.744 1.00 88.94 127 PHE A CA 1
ATOM 1050 C C . PHE A 1 127 ? -4.885 14.264 15.169 1.00 88.94 127 PHE A C 1
ATOM 1052 O O . PHE A 1 127 ? -5.015 14.109 13.954 1.00 88.94 127 PHE A O 1
ATOM 1059 N N . TRP A 1 128 ? -5.074 13.268 16.034 1.00 90.44 128 TRP A N 1
ATOM 1060 C CA . TRP A 1 128 ? -5.372 11.901 15.617 1.00 90.44 128 TRP A CA 1
ATOM 1061 C C . TRP A 1 128 ? -6.755 11.770 14.987 1.00 90.44 128 TRP A C 1
ATOM 1063 O O . TRP A 1 128 ? -6.906 11.006 14.041 1.00 90.44 128 TRP A O 1
ATOM 1073 N N . PHE A 1 129 ? -7.742 12.552 15.429 1.00 91.69 129 PHE A N 1
ATOM 1074 C CA . PHE A 1 129 ? -9.039 12.631 14.755 1.00 91.69 129 PHE A CA 1
ATOM 1075 C C . PHE A 1 129 ? -8.885 13.086 13.302 1.00 91.69 129 PHE A C 1
ATOM 1077 O O . PHE A 1 129 ? -9.452 12.485 12.388 1.00 91.69 129 PHE A O 1
ATOM 1084 N N . TYR A 1 130 ? -8.088 14.132 13.077 1.00 90.62 130 TYR A N 1
ATOM 1085 C CA . TYR A 1 130 ? -7.839 14.654 11.741 1.00 90.62 130 TYR A CA 1
ATOM 1086 C C . TYR A 1 130 ? -7.087 13.648 10.865 1.00 90.62 130 TYR A C 1
ATOM 1088 O O . TYR A 1 130 ? -7.493 13.406 9.728 1.00 90.62 130 TYR A O 1
ATOM 1096 N N . GLN A 1 131 ? -6.039 13.014 11.400 1.00 91.00 131 GLN A N 1
ATOM 1097 C CA . GLN A 1 131 ? -5.303 11.970 10.684 1.00 91.00 131 GLN A CA 1
ATOM 1098 C C . GLN A 1 131 ? -6.190 10.757 10.373 1.00 91.00 131 GLN A C 1
ATOM 1100 O O . GLN A 1 131 ? -6.157 10.270 9.249 1.00 91.00 131 GLN A O 1
ATOM 1105 N N . TRP A 1 132 ? -7.047 10.327 11.304 1.00 93.12 132 TRP A N 1
ATOM 1106 C CA . TRP A 1 132 ? -8.028 9.263 11.069 1.00 93.12 132 TRP A CA 1
ATOM 1107 C C . TRP A 1 132 ? -8.986 9.608 9.931 1.00 93.12 132 TRP A C 1
ATOM 1109 O O . TRP A 1 132 ? -9.162 8.813 9.011 1.00 93.12 132 TRP A O 1
ATOM 1119 N N . LYS A 1 133 ? -9.563 10.814 9.935 1.00 92.81 133 LYS A N 1
ATOM 1120 C CA . LYS A 1 133 ? -10.464 11.245 8.859 1.00 92.81 133 LYS A CA 1
ATOM 1121 C C . LYS A 1 133 ? -9.765 11.393 7.513 1.00 92.81 133 LYS A C 1
ATOM 1123 O O . LYS A 1 133 ? -10.405 11.172 6.489 1.00 92.81 133 LYS A O 1
ATOM 1128 N N . LYS A 1 134 ? -8.481 11.752 7.485 1.00 92.88 134 LYS A N 1
ATOM 1129 C CA . LYS A 1 134 ? -7.692 11.706 6.247 1.00 92.88 134 LYS A CA 1
ATOM 1130 C C . LYS A 1 134 ? -7.449 10.280 5.788 1.00 92.88 134 LYS A C 1
ATOM 1132 O O . LYS A 1 134 ? -7.615 10.015 4.605 1.00 92.88 134 LYS A O 1
ATOM 1137 N N . MET A 1 135 ? -7.076 9.392 6.708 1.00 93.69 135 MET A N 1
ATOM 1138 C CA . MET A 1 135 ? -6.778 8.004 6.377 1.00 93.69 135 MET A CA 1
ATOM 1139 C C . MET A 1 135 ? -8.011 7.302 5.827 1.00 93.69 135 MET A C 1
ATOM 1141 O O . MET A 1 135 ? -7.932 6.770 4.732 1.00 93.69 135 MET A O 1
ATOM 1145 N N . GLN A 1 136 ? -9.170 7.424 6.486 1.00 93.31 136 GLN A N 1
ATOM 1146 C CA . GLN A 1 136 ? -10.424 6.876 5.956 1.00 93.31 136 GLN A CA 1
ATOM 1147 C C . GLN A 1 136 ? -10.732 7.378 4.546 1.00 93.31 136 GLN A C 1
ATOM 1149 O O . GLN A 1 136 ? -11.049 6.584 3.672 1.00 93.31 136 GLN A O 1
ATOM 1154 N N . ARG A 1 137 ? -10.620 8.692 4.304 1.00 92.81 137 ARG A N 1
ATOM 1155 C CA . ARG A 1 137 ? -10.883 9.256 2.971 1.00 92.81 137 ARG A CA 1
ATOM 1156 C C . ARG A 1 137 ? -9.900 8.745 1.923 1.00 92.81 137 ARG A C 1
ATOM 1158 O O . ARG A 1 137 ? -10.287 8.553 0.777 1.00 92.81 137 ARG A O 1
ATOM 1165 N N . TYR A 1 138 ? -8.633 8.582 2.294 1.00 94.06 138 TYR A N 1
ATOM 1166 C CA . TYR A 1 138 ? -7.601 8.085 1.393 1.00 94.06 138 TYR A CA 1
ATOM 1167 C C . TYR A 1 138 ? -7.781 6.592 1.100 1.00 94.06 138 TYR A C 1
ATOM 1169 O O . TYR A 1 138 ? -7.768 6.204 -0.063 1.00 94.06 138 TYR A O 1
ATOM 1177 N N . GLU A 1 139 ? -8.019 5.780 2.128 1.00 94.25 139 GLU A N 1
ATOM 1178 C CA . GLU A 1 139 ? -8.304 4.350 2.008 1.00 94.25 139 GLU A CA 1
ATOM 1179 C C . GLU A 1 139 ? -9.549 4.120 1.144 1.00 94.25 139 GLU A C 1
ATOM 1181 O O . GLU A 1 139 ? -9.477 3.369 0.178 1.00 94.25 139 GLU A O 1
ATOM 1186 N N . GLU A 1 140 ? -10.638 4.862 1.373 1.00 92.69 140 GLU A N 1
ATOM 1187 C CA . GLU A 1 140 ? -11.836 4.850 0.519 1.00 92.69 140 GLU A CA 1
ATOM 1188 C C . GLU A 1 140 ? -11.514 5.258 -0.931 1.00 92.69 140 GLU A C 1
ATOM 1190 O O . GLU A 1 140 ? -11.955 4.616 -1.887 1.00 92.69 140 GLU A O 1
ATOM 1195 N N . TYR A 1 141 ? -10.726 6.324 -1.114 1.00 92.69 141 TYR A N 1
ATOM 1196 C CA . TYR A 1 141 ? -10.334 6.837 -2.428 1.00 92.69 141 TYR A CA 1
ATOM 1197 C C . TYR A 1 141 ? -9.543 5.812 -3.251 1.00 92.69 141 TYR A C 1
ATOM 1199 O O . TYR A 1 141 ? -9.801 5.687 -4.455 1.00 92.69 141 TYR A O 1
ATOM 1207 N N . VAL A 1 142 ? -8.580 5.127 -2.627 1.00 92.81 142 VAL A N 1
ATOM 1208 C CA . VAL A 1 142 ? -7.744 4.103 -3.272 1.00 92.81 142 VAL A CA 1
ATOM 1209 C C . VAL A 1 142 ? -8.569 2.852 -3.517 1.00 92.81 142 VAL A C 1
ATOM 1211 O O . VAL A 1 142 ? -8.613 2.365 -4.641 1.00 92.81 142 VAL A O 1
ATOM 1214 N N . SER A 1 143 ? -9.293 2.389 -2.502 1.00 91.06 143 SER A N 1
ATOM 1215 C CA . SER A 1 143 ? -10.094 1.166 -2.552 1.00 91.06 143 SER A CA 1
ATOM 1216 C C . SER A 1 143 ? -11.170 1.198 -3.646 1.00 91.06 143 SER A C 1
ATOM 1218 O O . SER A 1 143 ? -11.525 0.162 -4.193 1.00 91.06 143 SER A O 1
ATOM 1220 N N . ARG A 1 144 ? -11.666 2.385 -4.022 1.00 89.25 144 ARG A N 1
ATOM 1221 C CA . ARG A 1 144 ? -12.599 2.565 -5.152 1.00 89.25 144 ARG A CA 1
ATOM 1222 C C . ARG A 1 144 ? -11.951 2.606 -6.538 1.00 89.25 144 ARG A C 1
ATOM 1224 O O . ARG A 1 144 ? -12.671 2.607 -7.530 1.00 89.25 144 ARG A O 1
ATOM 1231 N N . ARG A 1 145 ? -10.628 2.737 -6.621 1.00 90.94 145 ARG A N 1
ATOM 1232 C CA . ARG A 1 145 ? -9.870 2.854 -7.883 1.00 90.94 145 ARG A CA 1
ATOM 1233 C C . ARG A 1 145 ? -9.159 1.577 -8.287 1.00 90.94 145 ARG A C 1
ATOM 1235 O O . ARG A 1 145 ? -8.626 1.521 -9.387 1.00 90.94 145 ARG A O 1
ATOM 1242 N N . VAL A 1 146 ? -9.115 0.607 -7.390 1.00 93.06 146 VAL A N 1
ATOM 1243 C CA . VAL A 1 146 ? -8.532 -0.702 -7.647 1.00 93.06 146 VAL A CA 1
ATOM 1244 C C . VAL A 1 146 ? -9.624 -1.658 -8.102 1.00 93.06 146 VAL A C 1
ATOM 1246 O O . VAL A 1 146 ? -10.778 -1.542 -7.689 1.00 93.06 146 VAL A O 1
ATOM 1249 N N . ASP A 1 147 ? -9.265 -2.598 -8.964 1.00 95.00 147 ASP A N 1
ATOM 1250 C CA . ASP A 1 147 ? -10.197 -3.566 -9.540 1.00 95.00 147 ASP A CA 1
ATOM 1251 C C . ASP A 1 147 ? -10.593 -4.642 -8.522 1.00 95.00 147 ASP A C 1
ATOM 1253 O O . ASP A 1 147 ? -11.724 -5.141 -8.528 1.00 95.00 147 ASP A O 1
ATOM 1257 N N . CYS A 1 148 ? -9.666 -4.977 -7.622 1.00 94.50 148 CYS A N 1
ATOM 1258 C CA . CYS A 1 148 ? -9.862 -5.935 -6.542 1.00 94.50 148 CYS A CA 1
ATOM 1259 C C . CYS A 1 148 ? -9.079 -5.512 -5.295 1.00 94.50 148 CYS A C 1
ATOM 1261 O O . CYS A 1 148 ? -7.933 -5.072 -5.390 1.00 94.50 148 CYS A O 1
ATOM 1263 N N . CYS A 1 149 ? -9.684 -5.689 -4.124 1.00 95.12 149 CYS A N 1
ATOM 1264 C CA . CYS A 1 149 ? -9.004 -5.602 -2.838 1.00 95.12 149 CYS A CA 1
ATOM 1265 C C . CYS A 1 149 ? -8.909 -7.003 -2.217 1.00 95.12 149 CYS A C 1
ATOM 1267 O O . CYS A 1 149 ? -9.883 -7.758 -2.196 1.00 95.12 149 CYS A O 1
ATOM 1269 N N . ILE A 1 150 ? -7.736 -7.363 -1.714 1.00 94.88 150 ILE A N 1
ATOM 1270 C CA . ILE A 1 150 ? -7.494 -8.593 -0.971 1.00 94.88 150 ILE A CA 1
ATOM 1271 C C . ILE A 1 150 ? -7.296 -8.205 0.490 1.00 94.88 150 ILE A C 1
ATOM 1273 O O . ILE A 1 150 ? -6.366 -7.473 0.809 1.00 94.88 150 ILE A O 1
ATOM 1277 N N . ALA A 1 151 ? -8.155 -8.719 1.363 1.00 93.38 151 ALA A N 1
ATOM 1278 C CA . ALA A 1 151 ? -8.042 -8.587 2.808 1.00 93.38 151 ALA A CA 1
ATOM 1279 C C . ALA A 1 151 ? -7.482 -9.877 3.426 1.00 93.38 151 ALA A C 1
ATOM 1281 O O . ALA A 1 151 ? -7.705 -10.974 2.907 1.00 93.38 151 ALA A O 1
ATOM 1282 N N . VAL A 1 152 ? -6.807 -9.764 4.569 1.00 92.69 152 VAL A N 1
ATOM 1283 C CA . VAL A 1 152 ? -6.239 -10.925 5.282 1.00 92.69 152 VAL A CA 1
ATOM 1284 C C . VAL A 1 152 ? -7.237 -11.666 6.177 1.00 92.69 152 VAL A C 1
ATOM 1286 O O . VAL A 1 152 ? -6.949 -12.764 6.649 1.00 92.69 152 VAL A O 1
ATOM 1289 N N . SER A 1 153 ? -8.423 -11.102 6.421 1.00 91.25 153 SER A N 1
ATOM 1290 C CA . SER A 1 153 ? -9.462 -11.738 7.234 1.00 91.25 153 SER A CA 1
ATOM 1291 C C . SER A 1 153 ? -10.880 -11.385 6.773 1.00 91.25 153 SER A C 1
ATOM 1293 O O . SER A 1 153 ? -11.115 -10.343 6.154 1.00 91.25 153 SER A O 1
ATOM 1295 N N . ASP A 1 154 ? -11.856 -12.230 7.122 1.00 90.88 154 ASP A N 1
ATOM 1296 C CA . ASP A 1 154 ? -13.278 -11.943 6.882 1.00 90.88 154 ASP A CA 1
ATOM 1297 C C . ASP A 1 154 ? -13.760 -10.694 7.634 1.00 90.88 154 ASP A C 1
ATOM 1299 O O . ASP A 1 154 ? -14.624 -9.967 7.142 1.00 90.88 154 ASP A O 1
ATOM 1303 N N . VAL A 1 155 ? -13.184 -10.413 8.807 1.00 91.31 155 VAL A N 1
ATOM 1304 C CA . VAL A 1 155 ? -13.509 -9.222 9.607 1.00 91.31 155 VAL A CA 1
ATOM 1305 C C . VAL A 1 155 ? -13.071 -7.951 8.881 1.00 91.31 155 VAL A C 1
ATOM 1307 O O . VAL A 1 155 ? -13.830 -6.978 8.812 1.00 91.31 155 VAL A O 1
ATOM 1310 N N . ASP A 1 156 ? -11.874 -7.963 8.297 1.00 91.69 156 ASP A N 1
ATOM 1311 C CA . ASP A 1 156 ? -11.370 -6.838 7.511 1.00 91.69 156 ASP A CA 1
ATOM 1312 C C . ASP A 1 156 ? -12.207 -6.662 6.246 1.00 91.69 156 ASP A C 1
ATOM 1314 O O . ASP A 1 156 ? -12.656 -5.553 5.961 1.00 91.69 156 ASP A O 1
ATOM 1318 N N . LYS A 1 157 ? -12.539 -7.756 5.544 1.00 92.25 157 LYS A N 1
ATOM 1319 C CA . LYS A 1 157 ? -13.452 -7.711 4.392 1.00 92.25 157 LYS A CA 1
ATOM 1320 C C . LYS A 1 157 ? -14.789 -7.061 4.740 1.00 92.25 157 LYS A C 1
ATOM 1322 O O . LYS A 1 157 ? -15.220 -6.155 4.029 1.00 92.25 157 LYS A O 1
ATOM 1327 N N . GLN A 1 158 ? -15.433 -7.480 5.829 1.00 93.00 158 GLN A N 1
ATOM 1328 C CA . GLN A 1 158 ? -16.692 -6.873 6.278 1.0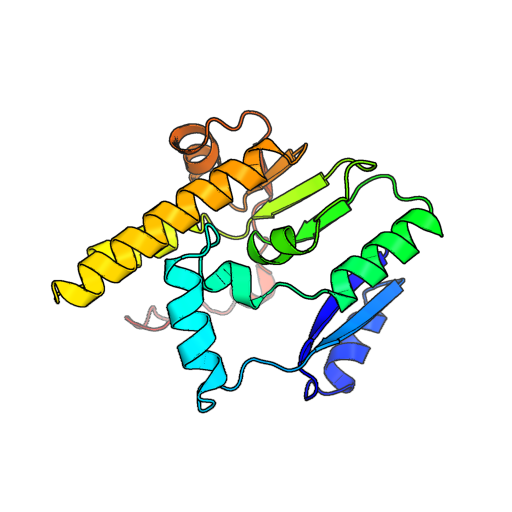0 93.00 158 GLN A CA 1
ATOM 1329 C C . GLN A 1 158 ? -16.524 -5.385 6.590 1.00 93.00 158 GLN A C 1
ATOM 1331 O O . GLN A 1 158 ? -17.420 -4.590 6.313 1.00 93.00 158 GLN A O 1
ATOM 1336 N N . THR A 1 159 ? -15.371 -4.993 7.131 1.00 91.69 159 THR A N 1
ATOM 1337 C CA . THR A 1 159 ? -15.047 -3.590 7.403 1.00 91.69 159 THR A CA 1
ATOM 1338 C C . THR A 1 159 ? -14.909 -2.792 6.105 1.00 91.69 159 THR A C 1
ATOM 1340 O O . THR A 1 159 ? -15.556 -1.755 5.981 1.00 91.69 159 THR A O 1
ATOM 1343 N N . PHE A 1 160 ? -14.188 -3.295 5.096 1.00 91.88 160 PHE A N 1
ATOM 1344 C CA . PHE A 1 160 ? -14.103 -2.654 3.775 1.00 91.88 160 PHE A CA 1
ATOM 1345 C C . PHE A 1 160 ? -15.476 -2.533 3.094 1.00 91.88 160 PHE A C 1
ATOM 1347 O O . PHE A 1 160 ? -15.803 -1.494 2.516 1.00 91.88 160 PHE A O 1
ATOM 1354 N N . GLN A 1 161 ? -16.312 -3.568 3.192 1.00 92.81 161 GLN A N 1
ATOM 1355 C CA . GLN A 1 161 ? -17.671 -3.558 2.644 1.00 92.81 161 GLN A CA 1
ATOM 1356 C C . GLN A 1 161 ? -18.564 -2.532 3.353 1.00 92.81 161 GLN A C 1
ATOM 1358 O O . GLN A 1 161 ? -19.253 -1.756 2.695 1.00 92.81 161 GLN A O 1
ATOM 1363 N N . ARG A 1 162 ? -18.538 -2.500 4.690 1.00 92.50 162 ARG A N 1
ATOM 1364 C CA . ARG A 1 162 ? -19.375 -1.613 5.509 1.00 92.50 162 ARG A CA 1
ATOM 1365 C C . ARG A 1 162 ? -18.941 -0.152 5.422 1.00 92.50 162 ARG A C 1
ATOM 1367 O O . ARG A 1 162 ? -19.788 0.717 5.239 1.00 92.50 162 ARG A O 1
ATOM 1374 N N . ASP A 1 163 ? -17.649 0.115 5.590 1.00 88.88 163 ASP A N 1
ATOM 1375 C CA . ASP A 1 163 ? -17.140 1.474 5.801 1.00 88.88 163 ASP A CA 1
ATOM 1376 C C . ASP A 1 163 ? -16.799 2.179 4.483 1.00 88.88 163 ASP A C 1
ATOM 1378 O O . ASP A 1 163 ? -16.872 3.406 4.414 1.00 88.88 163 ASP A O 1
ATOM 1382 N N . TYR A 1 164 ? -16.479 1.422 3.428 1.00 90.06 164 TYR A N 1
ATOM 1383 C CA . TYR A 1 164 ? -16.067 1.975 2.132 1.00 90.06 164 TYR A CA 1
ATOM 1384 C C . TYR A 1 164 ? -16.963 1.549 0.960 1.00 90.06 164 TYR A C 1
ATOM 1386 O O . TYR A 1 164 ? -16.845 2.103 -0.140 1.00 90.06 164 TYR A O 1
ATOM 1394 N N . GLY A 1 165 ? -17.899 0.619 1.186 1.00 88.75 165 GLY A N 1
ATOM 1395 C CA . GLY A 1 165 ? -18.856 0.166 0.174 1.00 88.75 165 GLY A CA 1
ATOM 1396 C C . GLY A 1 165 ? -18.229 -0.701 -0.915 1.00 88.75 165 GLY A C 1
ATOM 1397 O O . GLY A 1 165 ? -18.740 -0.733 -2.033 1.00 88.75 165 GLY A O 1
ATOM 1398 N N . LEU A 1 166 ? -17.098 -1.356 -0.637 1.00 90.56 166 LEU A N 1
ATOM 1399 C CA . LEU A 1 166 ? -16.421 -2.172 -1.641 1.00 90.56 166 LEU A CA 1
ATOM 1400 C C . LEU A 1 166 ? -17.215 -3.447 -1.926 1.00 90.56 166 LEU A C 1
ATOM 1402 O O . LEU A 1 166 ? -17.592 -4.164 -1.008 1.00 90.56 166 LEU A O 1
ATOM 1406 N N . THR A 1 167 ? -17.398 -3.785 -3.200 1.00 89.12 167 THR A N 1
ATOM 1407 C CA . THR A 1 167 ? -18.003 -5.062 -3.618 1.00 89.12 167 THR A CA 1
ATOM 1408 C C . THR A 1 167 ? -16.956 -6.109 -3.984 1.00 89.12 167 THR A C 1
ATOM 1410 O O . THR A 1 167 ? -17.182 -7.302 -3.797 1.00 89.12 167 THR A O 1
ATOM 1413 N N . ASN A 1 168 ? -15.788 -5.666 -4.452 1.00 90.62 168 ASN A N 1
ATOM 1414 C CA . ASN A 1 168 ? -14.745 -6.525 -5.008 1.00 90.62 168 ASN A CA 1
ATOM 1415 C C . ASN A 1 168 ? -13.655 -6.797 -3.963 1.00 90.62 168 ASN A C 1
ATOM 1417 O O . ASN A 1 168 ? -12.498 -6.424 -4.152 1.00 90.62 168 ASN A O 1
ATOM 1421 N N . VAL A 1 169 ? -14.045 -7.411 -2.838 1.00 92.19 169 VAL A N 1
ATOM 1422 C CA . VAL A 1 169 ? -13.118 -7.788 -1.757 1.00 92.19 169 VAL A CA 1
ATOM 1423 C C . VAL A 1 169 ? -13.038 -9.304 -1.614 1.00 92.19 169 VAL A C 1
ATOM 1425 O O . VAL A 1 169 ? -14.040 -9.973 -1.325 1.00 92.19 169 VAL A O 1
ATOM 1428 N N . SER A 1 170 ? -11.833 -9.839 -1.772 1.00 93.19 170 SER A N 1
ATOM 1429 C CA . SER A 1 170 ? -11.509 -11.250 -1.541 1.00 93.19 170 SER A CA 1
ATOM 1430 C C . SER A 1 170 ? -10.726 -11.410 -0.243 1.00 93.19 170 SER A C 1
ATOM 1432 O O . SER A 1 170 ? -10.063 -10.475 0.194 1.00 93.19 170 SER A O 1
ATOM 1434 N N . VAL A 1 171 ? -10.812 -12.582 0.385 1.00 92.75 171 VAL A N 1
ATOM 1435 C CA . VAL A 1 171 ? -10.049 -12.887 1.603 1.00 92.75 171 VAL A CA 1
ATOM 1436 C C . VAL A 1 171 ? -8.979 -13.908 1.265 1.00 92.75 171 VAL A C 1
ATOM 1438 O O . VAL A 1 171 ? -9.291 -14.966 0.721 1.00 92.75 171 VAL A O 1
ATOM 1441 N N . ILE A 1 172 ? -7.734 -13.592 1.604 1.00 89.44 172 ILE A N 1
ATOM 1442 C CA . ILE A 1 172 ? -6.625 -14.544 1.598 1.00 89.44 172 ILE A CA 1
ATOM 1443 C C . ILE A 1 172 ? -6.038 -14.532 3.003 1.00 89.44 172 ILE A C 1
ATOM 1445 O O . ILE A 1 172 ? -5.319 -13.610 3.376 1.00 89.44 172 ILE A O 1
ATOM 1449 N N . GLY A 1 173 ? -6.387 -15.551 3.788 1.00 77.62 173 GLY A N 1
ATOM 1450 C CA . GLY A 1 173 ? -5.886 -15.698 5.149 1.00 77.62 173 GLY A CA 1
ATOM 1451 C C . GLY A 1 173 ? -4.368 -15.849 5.173 1.00 77.62 173 GLY A C 1
ATOM 1452 O O . GLY A 1 173 ? -3.797 -16.590 4.371 1.00 77.62 173 GLY A O 1
ATOM 1453 N N . THR A 1 174 ? -3.714 -15.175 6.114 1.00 73.00 174 THR A N 1
ATOM 1454 C CA . THR A 1 174 ? -2.287 -15.366 6.374 1.00 73.00 174 THR A CA 1
ATOM 1455 C C . THR A 1 174 ? -2.051 -16.784 6.892 1.00 73.00 174 THR A C 1
ATOM 1457 O O . THR A 1 174 ? -2.516 -17.159 7.969 1.00 73.00 174 THR A O 1
ATOM 1460 N N . GLY A 1 175 ? -1.345 -17.597 6.106 1.00 67.69 175 GLY A N 1
ATOM 1461 C CA . GLY A 1 175 ? -0.911 -18.924 6.531 1.00 67.69 175 GLY A CA 1
ATOM 1462 C C . GLY A 1 175 ? 0.173 -18.824 7.602 1.00 67.69 175 GLY A C 1
ATOM 1463 O O . GLY A 1 175 ? 1.054 -17.971 7.521 1.00 67.69 175 GLY A O 1
ATOM 1464 N N . VAL A 1 176 ? 0.122 -19.708 8.596 1.00 72.75 176 VAL A N 1
ATOM 1465 C CA . VAL A 1 176 ? 1.202 -19.898 9.572 1.00 72.75 176 VAL A CA 1
ATOM 1466 C C . VAL A 1 176 ? 1.791 -21.289 9.392 1.00 72.75 176 VAL A C 1
ATOM 1468 O O . VAL A 1 176 ? 1.059 -22.241 9.115 1.00 72.75 176 VAL A O 1
ATOM 1471 N N . ASP A 1 177 ? 3.108 -21.417 9.551 1.00 73.31 177 ASP A N 1
ATOM 1472 C CA . ASP A 1 177 ? 3.752 -22.727 9.585 1.00 73.31 177 ASP A CA 1
ATOM 1473 C C . ASP A 1 177 ? 3.342 -23.447 10.873 1.00 73.31 177 ASP A C 1
ATOM 1475 O O . ASP A 1 177 ? 3.874 -23.215 11.962 1.00 73.31 177 ASP A O 1
ATOM 1479 N N . VAL A 1 178 ? 2.346 -24.318 10.742 1.00 75.81 178 VAL A N 1
ATOM 1480 C CA . VAL A 1 178 ? 1.822 -25.096 11.860 1.00 75.81 178 VAL A CA 1
ATOM 1481 C C . VAL A 1 178 ? 2.883 -25.996 12.481 1.00 75.81 178 VAL A C 1
ATOM 1483 O O . VAL A 1 178 ? 2.776 -26.255 13.670 1.00 75.81 178 VAL A O 1
ATOM 1486 N N . ASN A 1 179 ? 3.915 -26.430 11.750 1.00 73.94 179 ASN A N 1
ATOM 1487 C CA . ASN A 1 179 ? 4.968 -27.285 12.303 1.00 73.94 179 ASN A CA 1
ATOM 1488 C C . ASN A 1 179 ? 5.927 -26.477 13.179 1.00 73.94 179 ASN A C 1
ATOM 1490 O O . ASN A 1 179 ? 6.260 -26.906 14.280 1.00 73.94 179 ASN A O 1
ATOM 1494 N N . TYR A 1 180 ? 6.306 -25.276 12.737 1.00 70.38 180 TYR A N 1
ATOM 1495 C CA . TYR A 1 180 ? 7.129 -24.365 13.537 1.00 70.38 180 TYR A CA 1
ATOM 1496 C C . TYR A 1 180 ? 6.419 -23.922 14.830 1.00 70.38 180 TYR A C 1
ATOM 1498 O O . TYR A 1 180 ? 7.037 -23.851 15.895 1.00 70.38 180 TYR A O 1
ATOM 1506 N N . PHE A 1 181 ? 5.109 -23.650 14.763 1.00 68.06 181 PHE A N 1
ATOM 1507 C CA . PHE A 1 181 ? 4.328 -23.195 15.921 1.00 68.06 181 PHE A CA 1
ATOM 1508 C C . PHE A 1 181 ? 3.693 -24.325 16.754 1.00 68.06 181 PHE A C 1
ATOM 1510 O O . PHE A 1 181 ? 3.274 -24.065 17.883 1.00 68.06 181 PHE A O 1
ATOM 1517 N N . ALA A 1 182 ? 3.643 -25.571 16.265 1.00 67.69 182 ALA A N 1
ATOM 1518 C CA . ALA A 1 182 ? 3.075 -26.710 17.002 1.00 67.69 182 ALA A CA 1
ATOM 1519 C C . ALA A 1 182 ? 3.837 -27.014 18.300 1.00 67.69 182 ALA A C 1
ATOM 1521 O O . ALA A 1 182 ? 3.213 -27.318 19.322 1.00 67.69 182 ALA A O 1
ATOM 1522 N N . ASP A 1 183 ? 5.165 -26.878 18.274 1.00 58.97 183 ASP A N 1
ATOM 1523 C CA . ASP A 1 183 ? 6.029 -27.127 19.433 1.00 58.97 183 ASP A CA 1
ATOM 1524 C C . ASP A 1 183 ? 6.087 -25.940 20.404 1.00 58.97 183 ASP A C 1
ATOM 1526 O O . ASP A 1 183 ? 6.480 -26.084 21.565 1.00 58.97 183 ASP A O 1
ATOM 1530 N N . GLN A 1 184 ? 5.600 -24.766 19.994 1.00 58.38 184 GLN A N 1
ATOM 1531 C CA . GLN A 1 184 ? 5.487 -23.594 20.856 1.00 58.38 184 GLN A CA 1
ATOM 1532 C C . GLN A 1 184 ? 4.150 -23.569 21.605 1.00 58.38 184 GLN A C 1
ATOM 1534 O O . GLN A 1 184 ? 3.422 -22.573 21.575 1.00 58.38 184 GLN A O 1
ATOM 1539 N N . ARG A 1 185 ? 3.855 -24.615 22.393 1.00 55.34 185 ARG A N 1
ATOM 1540 C CA . ARG A 1 185 ? 2.893 -24.518 23.515 1.00 55.34 185 ARG A CA 1
ATOM 1541 C C . ARG A 1 185 ? 3.468 -23.610 24.610 1.00 55.34 185 ARG A C 1
ATOM 1543 O O . ARG A 1 185 ? 3.669 -24.013 25.753 1.00 55.34 185 ARG A O 1
ATOM 1550 N N . ALA A 1 186 ? 3.791 -22.374 24.251 1.00 56.75 186 ALA A N 1
ATOM 1551 C CA . ALA A 1 186 ? 4.301 -21.377 25.156 1.00 56.75 186 ALA A CA 1
ATOM 1552 C C . ALA A 1 186 ? 3.174 -21.002 26.120 1.00 56.75 186 ALA A C 1
ATOM 1554 O O . ALA A 1 186 ? 2.095 -20.562 25.717 1.00 56.75 186 ALA A O 1
ATOM 1555 N N . VAL A 1 187 ? 3.439 -21.181 27.414 1.00 54.91 187 VAL A N 1
ATOM 1556 C CA . VAL A 1 187 ? 2.648 -20.599 28.500 1.00 54.91 187 VAL A CA 1
ATOM 1557 C C . VAL A 1 187 ? 2.389 -19.135 28.144 1.00 54.91 187 VAL A C 1
ATOM 1559 O O . VAL A 1 187 ? 3.339 -18.361 28.017 1.00 54.91 187 VAL A O 1
ATOM 1562 N N . ARG A 1 188 ? 1.116 -18.762 27.948 1.00 52.06 188 ARG A N 1
ATOM 1563 C CA . ARG A 1 188 ? 0.709 -17.379 27.662 1.00 52.06 188 ARG A CA 1
ATOM 1564 C C . ARG A 1 188 ? 1.285 -16.467 28.745 1.00 52.06 188 ARG A C 1
ATOM 1566 O O . ARG A 1 188 ? 0.778 -16.439 29.864 1.00 52.06 188 ARG A O 1
ATOM 1573 N N . LYS A 1 189 ? 2.343 -15.722 28.425 1.00 54.78 189 LYS A N 1
ATOM 1574 C CA . LYS A 1 189 ? 2.842 -14.647 29.284 1.00 54.78 189 LYS A CA 1
ATOM 1575 C C . LYS A 1 189 ? 2.067 -13.383 28.919 1.00 54.78 189 LYS A C 1
ATOM 1577 O O . LYS A 1 189 ? 2.168 -12.945 27.772 1.00 54.78 189 LYS A O 1
ATOM 1582 N N . PRO A 1 190 ? 1.264 -12.810 29.831 1.00 46.06 190 PRO A N 1
ATOM 1583 C CA . PRO A 1 190 ? 0.539 -11.586 29.524 1.00 46.06 190 PRO A CA 1
ATOM 1584 C C . PRO A 1 190 ? 1.525 -10.478 29.113 1.00 46.06 190 PRO A C 1
ATOM 1586 O O . PRO A 1 190 ? 2.598 -10.349 29.699 1.00 46.06 190 PRO A O 1
ATOM 1589 N N . HIS A 1 191 ? 1.147 -9.695 28.096 1.00 47.66 191 HIS A N 1
ATOM 1590 C CA . HIS A 1 191 ? 1.884 -8.538 27.553 1.00 47.66 191 HIS A CA 1
ATOM 1591 C C . HIS A 1 191 ? 3.121 -8.816 26.678 1.00 47.66 191 HIS A C 1
ATOM 1593 O O . HIS A 1 191 ? 3.947 -7.923 26.493 1.00 47.66 191 HIS A O 1
ATOM 1599 N N . ARG A 1 192 ? 3.231 -10.000 26.066 1.00 35.06 192 ARG A N 1
ATOM 1600 C CA . ARG A 1 192 ? 4.179 -10.250 24.967 1.00 35.06 192 ARG A CA 1
ATOM 1601 C C . ARG A 1 192 ? 3.449 -10.839 23.764 1.00 35.06 192 ARG A C 1
ATOM 1603 O O . ARG A 1 192 ? 2.702 -11.799 23.926 1.00 35.06 192 ARG A O 1
ATOM 1610 N N . LEU A 1 193 ? 3.669 -10.263 22.585 1.00 41.47 193 LEU A N 1
ATOM 1611 C CA . LEU A 1 193 ? 3.386 -10.946 21.325 1.00 41.47 193 LEU A CA 1
ATOM 1612 C C . LEU A 1 193 ? 4.622 -11.781 20.970 1.00 41.47 193 LEU A C 1
ATOM 1614 O O . LEU A 1 193 ? 5.746 -11.324 21.196 1.00 41.47 193 LEU A O 1
ATOM 1618 N N . VAL A 1 194 ? 4.370 -13.021 20.549 1.00 49.34 194 VAL A N 1
ATOM 1619 C CA . VAL A 1 194 ? 5.361 -13.937 19.964 1.00 49.34 194 VAL A CA 1
ATOM 1620 C C . VAL A 1 194 ? 5.697 -13.438 18.568 1.00 49.34 194 VAL A C 1
ATOM 1622 O O . VAL A 1 194 ? 4.739 -13.014 17.882 1.00 49.34 194 VAL A O 1
#

pLDDT: mean 85.91, std 11.63, range [35.06, 96.62]

Secondary structure (DSSP, 8-state):
-EEEEEEETT--HHHHHHHHHH-SEEEEEEE----TTSHHHHHHHHHHHHSSS-HHHHTT--HHHHHHHHHHHHHS--S-EEEESGGGGGG-TT--SS-EEEEESS-HHHHHHHHHHH--SHHHHHHHHHHHHHHHHHHHHHHTTSSEEEESSHHHHHHHHHHH--S-EEE------HHHHHS------TT---

Sequence (194 aa):
LTFVCSVDLNVEESVLDEMRQVCPKFIVVRQPQWDRNSWRYYLKLVASFVSPYPFSIAKDYSSALVRQLHQLIAAERFDVLVCDFLHASINLRGVNSLPIVLFEHNVEGEIFRRHYLQQKNWIGKLFWFYQWKKMQRYEEYVSRRVDCCIAVSDVDKQTFQRDYGLTNVSVIGTGVDVNYFADQRAVRKPHRLV

Radius of gyration: 18.95 Å; chains: 1; bounding box: 42×49×51 Å

Foldseek 3Di:
DAAEDEDEPPDDVVVVVVVVVVDVHYHYHYDHQDDPPDPVVVVLVVVCLVDLAQSLLVRLDDPSLLVVVVVDVVVDDDAEAEAEALSSLNSCPPVPPHAYEYEHAALVLVVLVVQLVPDPDPVSNVVSVSSSVSSLVSCLVSLVRHPAYEYQDPVRVVVCCVSNVHPRYHYDHDDDPCVVCVVCPDDDDPPDDD